Protein AF-A0A3M1LNJ7-F1 (afdb_monomer)

Mean predicted aligned error: 9.29 Å

Nearest PDB structures (foldseek):
  8t4h-assembly1_B  TM=3.897E-01  e=4.757E+00  Homo sapiens

pLDDT: mean 85.55, std 9.02, range [44.03, 96.81]

Radius of gyration: 26.13 Å; Cα contacts (8 Å, |Δi|>4): 217; chains: 1; bounding box: 71×36×64 Å

Foldseek 3Di:
DVVVVVVVVVVVVVLCVPPVVVVVVVLVVVVVVLVVVLVVLVVVLVVLVVVCVVVVPVVVSVVVVVVSVVVNVVSVVVVVVSVVPVVVVNVVSVQVVVCPDPFWPRKDWDFQDADDPVQVQVVLQDPPFDWPDKGWGIWMWTGGHQKTKIKTFIWTWGQDPVVRDIDTPDGGMDMDIDDPDDDDDDDDDDDPVCVVSSVVSVVVCVVVVDDDPPVPD

Structure (mmCIF, N/CA/C/O backbone):
data_AF-A0A3M1LNJ7-F1
#
_entry.id   AF-A0A3M1LNJ7-F1
#
loop_
_atom_site.group_PDB
_atom_site.id
_atom_site.type_symbol
_atom_site.label_atom_id
_atom_site.label_alt_id
_atom_site.label_comp_id
_atom_site.label_asym_id
_atom_site.label_entity_id
_atom_site.label_seq_id
_atom_site.pdbx_PDB_ins_code
_atom_site.Cartn_x
_atom_site.Cartn_y
_atom_site.Cartn_z
_atom_site.occupancy
_atom_site.B_iso_or_equiv
_atom_site.auth_seq_id
_atom_site.auth_comp_id
_atom_site.auth_asym_id
_atom_site.auth_atom_id
_atom_site.pdbx_PDB_model_num
ATOM 1 N N . MET A 1 1 ? -34.531 -1.374 -0.857 1.00 49.22 1 MET A N 1
ATOM 2 C CA . MET A 1 1 ? -33.066 -1.297 -0.642 1.00 49.22 1 MET A CA 1
ATOM 3 C C . MET A 1 1 ? -32.251 -1.875 -1.811 1.00 49.22 1 MET A C 1
ATOM 5 O O . M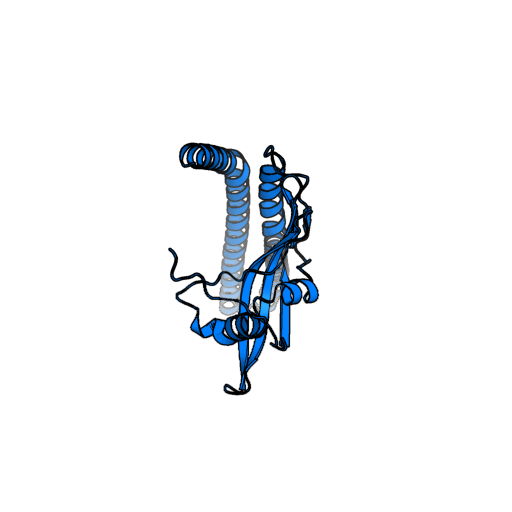ET A 1 1 ? -31.184 -1.346 -2.075 1.00 49.22 1 MET A O 1
ATOM 9 N N . SER A 1 2 ? -32.755 -2.864 -2.570 1.00 55.75 2 SER A N 1
ATOM 10 C CA . SER A 1 2 ? -32.068 -3.460 -3.741 1.00 55.75 2 SER A CA 1
ATOM 11 C C . SER A 1 2 ? -32.037 -2.597 -5.019 1.00 55.75 2 SER A C 1
ATOM 13 O O . SER A 1 2 ? -31.103 -2.699 -5.806 1.00 55.75 2 SER A O 1
ATOM 15 N N . LEU A 1 3 ? -33.024 -1.722 -5.245 1.00 58.03 3 LEU A N 1
ATOM 16 C CA . LEU A 1 3 ? -33.095 -0.911 -6.476 1.00 58.03 3 LEU A CA 1
ATOM 17 C C . LEU A 1 3 ? -32.047 0.216 -6.523 1.00 58.03 3 LEU A C 1
ATOM 19 O O . LEU A 1 3 ? -31.462 0.475 -7.574 1.00 58.03 3 LEU A O 1
ATOM 23 N N . VAL A 1 4 ? -31.759 0.831 -5.372 1.00 61.72 4 VAL A N 1
ATOM 24 C CA . VAL A 1 4 ? -30.747 1.895 -5.238 1.00 61.72 4 VAL A CA 1
ATOM 25 C C . VAL A 1 4 ? -29.333 1.331 -5.411 1.00 61.72 4 VAL A C 1
ATOM 27 O O . VAL A 1 4 ? -28.492 1.964 -6.046 1.00 61.72 4 VAL A O 1
ATOM 30 N N . SER A 1 5 ? -29.063 0.114 -4.916 1.00 62.41 5 SER A N 1
ATOM 31 C CA . SER A 1 5 ? -27.769 -0.546 -5.135 1.00 62.41 5 SER A CA 1
ATOM 32 C C . SER A 1 5 ? -27.547 -0.917 -6.604 1.00 62.41 5 SER A C 1
ATOM 34 O O . SER A 1 5 ? -26.447 -0.727 -7.113 1.00 62.41 5 SER A O 1
ATOM 36 N N . GLU A 1 6 ? -28.583 -1.377 -7.312 1.00 71.44 6 GLU A N 1
ATOM 37 C CA . GLU A 1 6 ? -28.511 -1.699 -8.747 1.00 71.44 6 GLU A CA 1
ATOM 38 C C . GLU A 1 6 ? -28.289 -0.455 -9.624 1.00 71.44 6 GLU A C 1
ATOM 40 O O . GLU A 1 6 ? -27.549 -0.495 -10.608 1.00 71.44 6 GLU A O 1
ATOM 45 N N . GLN A 1 7 ? -28.904 0.682 -9.285 1.00 74.00 7 GLN A N 1
ATOM 46 C CA . GLN A 1 7 ? -28.654 1.952 -9.981 1.00 74.00 7 GLN A CA 1
ATOM 47 C C . GLN A 1 7 ? -27.228 2.463 -9.743 1.00 74.00 7 GLN A C 1
ATOM 49 O O . GLN A 1 7 ? -26.519 2.706 -10.718 1.00 74.00 7 GLN A O 1
ATOM 54 N N . ARG A 1 8 ? -26.752 2.491 -8.491 1.00 67.88 8 ARG A N 1
ATOM 55 C CA . ARG A 1 8 ? -25.368 2.893 -8.182 1.00 67.88 8 ARG A CA 1
ATOM 56 C C . ARG A 1 8 ? -24.325 1.983 -8.825 1.00 67.88 8 ARG A C 1
ATOM 58 O O . ARG A 1 8 ? -23.305 2.463 -9.307 1.00 67.88 8 ARG A O 1
ATOM 65 N N . MET A 1 9 ? -24.571 0.673 -8.879 1.00 72.25 9 MET A N 1
ATOM 66 C CA . MET A 1 9 ? -23.671 -0.251 -9.575 1.00 72.25 9 MET A CA 1
ATOM 67 C C . MET A 1 9 ? -23.626 0.008 -11.083 1.00 72.25 9 MET A C 1
ATOM 69 O O . MET A 1 9 ? -22.573 -0.172 -11.694 1.00 72.25 9 MET A O 1
ATOM 73 N N . ARG A 1 10 ? -24.735 0.438 -11.697 1.00 76.75 10 ARG A N 1
ATOM 74 C CA . ARG A 1 10 ? -24.764 0.837 -13.112 1.00 76.75 10 ARG A CA 1
ATOM 75 C C . ARG A 1 10 ? -24.037 2.158 -13.351 1.00 76.75 10 ARG A C 1
ATOM 77 O O . ARG A 1 10 ? -23.237 2.217 -14.278 1.00 76.75 10 ARG A O 1
ATOM 84 N N . GLU A 1 11 ? -24.237 3.161 -12.501 1.00 71.94 11 GLU A N 1
ATOM 85 C CA . GLU A 1 11 ? -23.504 4.437 -12.553 1.00 71.94 11 GLU A CA 1
ATOM 86 C C . GLU A 1 11 ? -21.996 4.230 -12.384 1.00 71.94 11 GLU A C 1
ATOM 88 O O . GLU A 1 11 ? -21.211 4.708 -13.202 1.00 71.94 11 GLU A O 1
ATOM 93 N N . PHE A 1 12 ? -21.586 3.418 -11.404 1.00 70.81 12 PHE A N 1
ATOM 94 C CA . PHE A 1 12 ? -20.185 3.041 -11.229 1.00 70.81 12 PHE A CA 1
ATOM 95 C C . PHE A 1 12 ? -19.628 2.324 -12.463 1.00 70.81 12 PHE A C 1
ATOM 97 O O . PHE A 1 12 ? -18.528 2.636 -12.904 1.00 70.81 12 PHE A O 1
ATOM 104 N N . ARG A 1 13 ? -20.374 1.383 -13.061 1.00 74.00 13 ARG A N 1
ATOM 105 C CA . ARG A 1 13 ? -19.942 0.692 -14.290 1.00 74.00 13 ARG A CA 1
ATOM 106 C C . ARG A 1 13 ? -19.783 1.655 -15.467 1.00 74.00 13 ARG A C 1
ATOM 108 O O . ARG A 1 13 ? -18.828 1.513 -16.228 1.00 74.00 13 ARG A O 1
ATOM 115 N N . LEU A 1 14 ? -20.693 2.617 -15.621 1.00 75.88 14 LEU A N 1
ATOM 116 C CA . LEU A 1 14 ? -20.616 3.642 -16.664 1.00 75.88 14 LEU A CA 1
ATOM 117 C C . LEU A 1 14 ? -19.384 4.533 -16.467 1.00 75.88 14 LEU A C 1
ATOM 119 O O . LEU A 1 14 ? -18.597 4.690 -17.399 1.00 75.88 14 LEU A O 1
ATOM 123 N N . PHE A 1 15 ? -19.161 5.030 -15.249 1.00 69.44 15 PHE A N 1
ATOM 124 C CA . PHE A 1 15 ? -17.981 5.829 -14.924 1.00 69.44 15 PHE A CA 1
ATOM 125 C C . PHE A 1 15 ? -16.674 5.042 -15.076 1.00 69.44 15 PHE A C 1
ATOM 127 O O . PHE A 1 15 ? -15.710 5.523 -15.673 1.00 69.44 15 PHE A O 1
ATOM 134 N N . PHE A 1 16 ? -16.645 3.798 -14.596 1.00 71.38 16 PHE A N 1
ATOM 135 C CA . PHE A 1 16 ? -15.490 2.919 -14.731 1.00 71.38 16 PHE A CA 1
ATOM 136 C C . PHE A 1 16 ? -15.116 2.732 -16.200 1.00 71.38 16 PHE A C 1
ATOM 138 O O . PHE A 1 16 ? -13.950 2.870 -16.564 1.00 71.38 16 PHE A O 1
ATOM 145 N N . ASN A 1 17 ? -16.102 2.475 -17.059 1.00 75.19 17 ASN A N 1
ATOM 146 C CA . ASN A 1 17 ? -15.871 2.282 -18.485 1.00 75.19 17 ASN A CA 1
ATOM 147 C C . ASN A 1 17 ? -15.457 3.571 -19.204 1.00 75.19 17 ASN A C 1
ATOM 149 O O . ASN A 1 17 ? -14.687 3.500 -20.162 1.00 75.19 17 ASN A O 1
ATOM 153 N N . HIS A 1 18 ? -15.953 4.733 -18.771 1.00 71.56 18 HIS A N 1
ATOM 154 C CA . HIS A 1 18 ? -15.712 5.986 -19.482 1.00 71.56 18 HIS A CA 1
ATOM 155 C C . HIS A 1 18 ? -14.455 6.736 -19.026 1.00 71.56 18 HIS A C 1
ATOM 157 O O . HIS A 1 18 ? -13.781 7.327 -19.864 1.00 71.56 18 HIS A O 1
ATOM 163 N N . THR A 1 19 ? -14.098 6.667 -17.742 1.00 70.06 19 THR A N 1
ATOM 164 C CA . THR A 1 19 ? -13.017 7.481 -17.158 1.00 70.06 19 THR A CA 1
ATOM 165 C C . THR A 1 19 ? -11.822 6.624 -16.745 1.00 70.06 19 THR A C 1
ATOM 167 O O . THR A 1 19 ? -10.689 6.878 -17.152 1.00 70.06 19 THR A O 1
ATOM 170 N N . ILE A 1 20 ? -12.066 5.550 -15.988 1.00 71.88 20 ILE A N 1
ATOM 171 C CA . ILE A 1 20 ? -10.992 4.721 -15.417 1.00 71.88 20 ILE A CA 1
ATOM 172 C C . ILE A 1 20 ? -10.400 3.785 -16.474 1.00 71.88 20 ILE A C 1
ATOM 174 O O . ILE A 1 20 ? -9.182 3.679 -16.612 1.00 71.88 20 ILE A O 1
ATOM 178 N N . HIS A 1 21 ? -11.248 3.112 -17.250 1.00 74.31 21 HIS A N 1
ATOM 179 C CA . HIS A 1 21 ? -10.831 2.151 -18.263 1.00 74.31 21 HIS A CA 1
ATOM 180 C C . HIS A 1 21 ? -9.913 2.752 -19.344 1.00 74.31 21 HIS A C 1
ATOM 182 O O . HIS A 1 21 ? -8.867 2.152 -19.601 1.00 74.31 21 HIS A O 1
ATOM 188 N N . PRO A 1 22 ? -10.193 3.917 -19.967 1.00 78.06 22 PRO A N 1
ATOM 189 C CA . PRO A 1 22 ? -9.266 4.479 -20.948 1.00 78.06 22 PRO A CA 1
ATOM 190 C C . PRO A 1 22 ? -7.924 4.893 -20.336 1.00 78.06 22 PRO A C 1
ATOM 192 O O . PRO A 1 22 ? -6.897 4.693 -20.983 1.00 78.06 22 PRO A O 1
ATOM 195 N N . GLU A 1 23 ? -7.888 5.403 -19.101 1.00 74.00 23 GLU A N 1
ATOM 196 C CA . GLU A 1 23 ? -6.623 5.678 -18.403 1.00 74.00 23 GLU A CA 1
ATOM 197 C C . GLU A 1 23 ? -5.851 4.383 -18.114 1.00 74.00 23 GLU A C 1
ATOM 199 O O . GLU A 1 23 ? -4.658 4.300 -18.413 1.00 74.00 23 GLU A O 1
ATOM 204 N N . LEU A 1 24 ? -6.527 3.323 -17.655 1.00 78.00 24 LEU A N 1
ATOM 205 C CA . LEU A 1 24 ? -5.920 1.999 -17.483 1.00 78.00 24 LEU A CA 1
ATOM 206 C C . LEU A 1 24 ? -5.369 1.442 -18.803 1.00 78.00 24 LEU A C 1
ATOM 208 O O . LEU A 1 24 ? -4.260 0.908 -18.824 1.00 78.00 24 LEU A O 1
ATOM 212 N N . VAL A 1 25 ? -6.093 1.600 -19.916 1.00 81.69 25 VAL A N 1
ATOM 213 C CA . VAL A 1 25 ? -5.647 1.168 -21.250 1.00 81.69 25 VAL A CA 1
ATOM 214 C C . VAL A 1 25 ? -4.439 1.982 -21.716 1.00 81.69 25 VAL A C 1
ATOM 216 O O . VAL A 1 25 ? -3.456 1.394 -22.172 1.00 81.69 25 VAL A O 1
ATOM 219 N N . ARG A 1 26 ? -4.450 3.313 -21.560 1.00 82.00 26 ARG A N 1
ATOM 220 C CA . ARG A 1 26 ? -3.296 4.187 -21.864 1.00 82.00 26 ARG A CA 1
ATOM 221 C C . ARG A 1 26 ? -2.065 3.774 -21.055 1.00 82.00 26 ARG A C 1
ATOM 223 O O . ARG A 1 26 ? -0.953 3.692 -21.585 1.00 82.00 26 ARG A O 1
ATOM 230 N N . MET A 1 27 ? -2.259 3.469 -19.775 1.00 78.44 27 MET A N 1
ATOM 231 C CA . MET A 1 27 ? -1.206 3.004 -18.876 1.00 78.44 27 MET A CA 1
ATOM 232 C C . MET A 1 27 ? -0.693 1.609 -19.250 1.00 78.44 27 MET A C 1
ATOM 234 O O . MET A 1 27 ? 0.521 1.392 -19.252 1.00 78.44 27 MET A O 1
ATOM 238 N N . ASP A 1 28 ? -1.571 0.679 -19.633 1.00 84.00 28 ASP A N 1
ATOM 239 C CA . ASP A 1 28 ? -1.168 -0.654 -20.086 1.00 84.00 28 ASP A CA 1
ATOM 240 C C . ASP A 1 28 ? -0.404 -0.599 -21.416 1.00 84.00 28 ASP A C 1
ATOM 242 O O . ASP A 1 28 ? 0.625 -1.255 -21.573 1.00 84.00 28 ASP A O 1
ATOM 246 N N . GLN A 1 29 ? -0.825 0.249 -22.357 1.00 86.00 29 GLN A N 1
ATOM 247 C CA . GLN A 1 29 ? -0.089 0.485 -23.603 1.00 86.00 29 GLN A CA 1
ATOM 248 C C . GLN A 1 29 ? 1.324 1.015 -23.329 1.00 86.00 29 GLN A C 1
ATOM 250 O O . GLN A 1 29 ? 2.297 0.513 -23.901 1.00 86.00 29 GLN A O 1
ATOM 255 N N . ARG A 1 30 ? 1.465 1.978 -22.407 1.00 82.06 30 ARG A N 1
ATOM 256 C CA . ARG A 1 30 ? 2.775 2.493 -21.982 1.00 82.06 30 ARG A CA 1
ATOM 257 C C . ARG A 1 30 ? 3.631 1.400 -21.341 1.00 82.06 30 ARG A C 1
ATOM 259 O O . ARG A 1 30 ? 4.803 1.271 -21.694 1.00 82.06 30 ARG A O 1
ATOM 266 N N . ARG A 1 31 ? 3.046 0.572 -20.467 1.00 83.81 31 ARG A N 1
ATOM 267 C CA . ARG A 1 31 ? 3.711 -0.590 -19.856 1.00 83.81 31 ARG A CA 1
ATOM 268 C C . ARG A 1 31 ? 4.209 -1.572 -20.916 1.00 83.81 31 ARG A C 1
ATOM 270 O O . ARG A 1 31 ? 5.384 -1.930 -20.908 1.00 83.81 31 ARG A O 1
ATOM 277 N N . ARG A 1 32 ? 3.353 -1.970 -21.862 1.00 84.75 32 ARG A N 1
ATOM 278 C CA . ARG A 1 32 ? 3.711 -2.891 -22.954 1.00 84.75 32 ARG A CA 1
ATOM 279 C C . ARG A 1 32 ? 4.801 -2.319 -23.855 1.00 84.75 32 ARG A C 1
ATOM 281 O O . ARG A 1 32 ? 5.688 -3.064 -24.263 1.00 84.75 32 ARG A O 1
ATOM 288 N N . ARG A 1 33 ? 4.775 -1.013 -24.147 1.00 87.19 33 ARG A N 1
ATOM 289 C CA . ARG A 1 33 ? 5.826 -0.348 -24.933 1.00 87.19 33 ARG A CA 1
ATOM 290 C C . ARG A 1 33 ? 7.174 -0.386 -24.212 1.00 87.19 33 ARG A C 1
ATOM 292 O O . ARG A 1 33 ? 8.163 -0.745 -24.840 1.00 87.19 33 ARG A O 1
ATOM 299 N N . LEU A 1 34 ? 7.210 -0.079 -22.913 1.00 84.88 34 LEU A N 1
ATOM 300 C CA . LEU A 1 34 ? 8.433 -0.167 -22.105 1.00 84.88 34 LEU A CA 1
ATOM 301 C C . LEU A 1 34 ? 8.969 -1.602 -22.044 1.00 84.88 34 LEU A C 1
ATOM 303 O O . LEU A 1 34 ? 10.153 -1.813 -22.281 1.00 84.88 34 LEU A O 1
ATOM 307 N N . LEU A 1 35 ? 8.101 -2.592 -21.807 1.00 85.31 35 LEU A N 1
ATOM 308 C CA . LEU A 1 35 ? 8.496 -4.005 -21.792 1.00 85.31 35 LEU A CA 1
ATOM 309 C C . LEU A 1 35 ? 9.029 -4.469 -23.150 1.00 85.31 35 LEU A C 1
ATOM 311 O O . LEU A 1 35 ? 10.038 -5.164 -23.198 1.00 85.31 35 LEU A O 1
ATOM 315 N N . ARG A 1 36 ? 8.403 -4.046 -24.255 1.00 90.12 36 ARG A N 1
ATOM 316 C CA . ARG A 1 36 ? 8.882 -4.357 -25.607 1.00 90.12 36 ARG A CA 1
ATOM 317 C C . ARG A 1 36 ? 10.247 -3.729 -25.879 1.00 90.12 36 ARG A C 1
ATOM 319 O O . ARG A 1 36 ? 11.107 -4.404 -26.424 1.00 90.12 36 ARG A O 1
ATOM 326 N N . LEU A 1 37 ? 10.456 -2.471 -25.486 1.00 89.00 37 LEU A N 1
ATOM 327 C CA . LEU A 1 37 ? 11.749 -1.796 -25.642 1.00 89.00 37 LEU A CA 1
ATOM 328 C C . LEU A 1 37 ? 12.848 -2.479 -24.823 1.00 89.00 37 LEU A C 1
ATOM 330 O O . LEU A 1 37 ? 13.931 -2.687 -25.353 1.00 89.00 37 LEU A O 1
ATOM 334 N N . ILE A 1 38 ? 12.555 -2.873 -23.578 1.00 87.19 38 ILE A N 1
ATOM 335 C CA . ILE A 1 38 ? 13.480 -3.635 -22.723 1.00 87.19 38 ILE A CA 1
ATOM 336 C C . ILE A 1 38 ? 13.787 -5.006 -23.334 1.00 87.19 38 ILE A C 1
ATOM 338 O O . ILE A 1 38 ? 14.933 -5.436 -23.333 1.00 87.19 38 ILE A O 1
ATOM 342 N N . PHE A 1 39 ? 12.780 -5.697 -23.870 1.00 90.94 39 PHE A N 1
ATOM 343 C CA . PHE A 1 39 ? 12.977 -6.997 -24.507 1.00 90.94 39 PHE A CA 1
ATOM 344 C C . PHE A 1 39 ? 13.857 -6.885 -25.757 1.00 90.94 39 PHE A C 1
ATOM 346 O O . PHE A 1 39 ? 14.831 -7.619 -25.888 1.00 90.94 39 PHE A O 1
ATOM 353 N N . VAL A 1 40 ? 13.564 -5.930 -26.647 1.00 92.50 40 VAL A N 1
ATOM 354 C CA . VAL A 1 40 ? 14.358 -5.696 -27.863 1.00 92.50 40 VAL A CA 1
ATOM 355 C C . VAL A 1 40 ? 15.792 -5.295 -27.516 1.00 92.50 40 VAL A C 1
ATOM 357 O O . VAL A 1 40 ? 16.727 -5.825 -28.111 1.00 92.50 40 VAL A O 1
ATOM 360 N N . SER A 1 41 ? 15.991 -4.408 -26.536 1.00 89.25 41 SER A N 1
ATOM 361 C CA . SER A 1 41 ? 17.338 -4.006 -26.117 1.00 89.25 41 SER A CA 1
ATOM 362 C C . SER A 1 41 ? 18.107 -5.141 -25.440 1.00 89.25 41 SER A C 1
ATOM 364 O O . SER A 1 41 ? 19.303 -5.275 -25.682 1.00 89.25 41 SER A O 1
ATOM 366 N N . ALA A 1 42 ? 17.442 -6.002 -24.665 1.00 89.69 42 ALA A N 1
ATOM 367 C CA . ALA A 1 42 ? 18.056 -7.188 -24.071 1.00 89.69 42 ALA A CA 1
ATOM 368 C C . ALA A 1 42 ? 18.475 -8.221 -25.129 1.00 89.69 42 ALA A C 1
ATOM 370 O O . ALA A 1 42 ? 19.582 -8.748 -25.057 1.00 89.69 42 ALA A O 1
ATOM 371 N N . VAL A 1 43 ? 17.628 -8.472 -26.135 1.00 93.62 43 VAL A N 1
ATOM 372 C CA . VAL A 1 43 ? 17.960 -9.357 -27.266 1.00 93.62 43 VAL A CA 1
ATOM 373 C C . VAL A 1 43 ? 19.145 -8.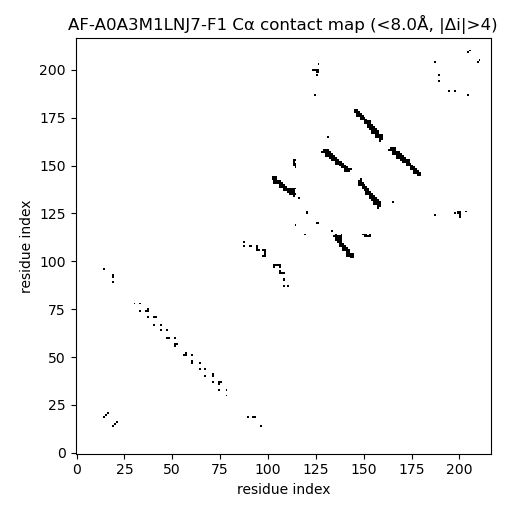801 -28.054 1.00 93.62 43 VAL A C 1
ATOM 375 O O . VAL A 1 43 ? 20.075 -9.541 -28.362 1.00 93.62 43 VAL A O 1
ATOM 378 N N . LEU A 1 44 ? 19.155 -7.494 -28.331 1.00 91.50 44 LEU A N 1
ATOM 379 C CA . LEU A 1 44 ? 20.262 -6.841 -29.030 1.00 91.50 44 LEU A CA 1
ATOM 380 C C . LEU A 1 44 ? 21.563 -6.896 -28.213 1.00 91.50 44 LEU A C 1
ATOM 382 O O . LEU A 1 44 ? 22.622 -7.173 -28.768 1.00 91.50 44 LEU A O 1
ATOM 386 N N . MET A 1 45 ? 21.484 -6.713 -26.893 1.00 88.88 45 MET A N 1
ATOM 387 C CA . MET A 1 45 ? 22.629 -6.858 -25.992 1.00 88.88 45 MET A CA 1
ATOM 388 C C . MET A 1 45 ? 23.183 -8.287 -26.002 1.00 88.88 45 MET A C 1
ATOM 390 O O . MET A 1 45 ? 24.393 -8.471 -26.100 1.00 88.88 45 MET A O 1
ATOM 394 N N . ALA A 1 46 ? 22.310 -9.297 -25.955 1.00 90.94 46 ALA A N 1
ATOM 395 C CA . ALA A 1 46 ? 22.706 -10.701 -26.030 1.00 90.94 46 ALA A CA 1
ATOM 396 C C . ALA A 1 46 ? 23.339 -11.053 -27.388 1.00 90.94 46 ALA A C 1
ATOM 398 O O . ALA A 1 46 ? 24.345 -11.757 -27.425 1.00 90.94 46 ALA A O 1
ATOM 399 N N . ALA A 1 47 ? 22.801 -10.523 -28.491 1.00 91.00 47 ALA A N 1
ATOM 400 C CA . ALA A 1 47 ? 23.361 -10.715 -29.827 1.00 91.00 47 ALA A CA 1
ATOM 401 C C . ALA A 1 47 ? 24.763 -10.095 -29.959 1.00 91.00 47 ALA A C 1
ATOM 403 O O . ALA A 1 47 ? 25.672 -10.744 -30.471 1.00 91.00 47 ALA A O 1
ATOM 404 N N . LEU A 1 48 ? 24.960 -8.873 -29.445 1.00 88.62 48 LEU A N 1
ATOM 405 C CA . LEU A 1 48 ? 26.274 -8.220 -29.426 1.00 88.62 48 LEU A CA 1
ATOM 406 C C . LEU A 1 48 ? 27.285 -8.984 -28.566 1.00 88.62 48 LEU A C 1
ATOM 408 O O . LEU A 1 48 ? 28.430 -9.139 -28.980 1.00 88.62 48 LEU A O 1
ATOM 412 N N . LEU A 1 49 ? 26.868 -9.495 -27.404 1.00 88.19 49 LEU A N 1
ATOM 413 C CA . LEU A 1 49 ? 27.714 -10.340 -26.558 1.00 88.19 49 LEU A CA 1
ATOM 414 C C . LEU A 1 49 ? 28.089 -11.655 -27.255 1.00 88.19 49 LEU A C 1
ATOM 416 O O . LEU A 1 49 ? 29.248 -12.054 -27.215 1.00 88.19 49 LEU A O 1
ATOM 420 N N . GLY A 1 50 ? 27.141 -12.307 -27.932 1.00 88.56 50 GLY A N 1
ATOM 421 C CA . GLY A 1 50 ? 27.415 -13.517 -28.712 1.00 88.56 50 GLY A CA 1
ATOM 422 C C . GLY A 1 50 ? 28.411 -13.270 -29.848 1.00 88.56 50 GLY A C 1
ATOM 423 O O . GLY A 1 50 ? 29.354 -14.038 -30.019 1.00 88.56 50 GLY A O 1
ATOM 424 N N . ALA A 1 51 ? 28.254 -12.162 -30.579 1.00 86.81 51 ALA A N 1
ATOM 425 C CA . ALA A 1 51 ? 29.189 -11.762 -31.629 1.00 86.81 51 ALA A CA 1
ATOM 426 C C . ALA A 1 51 ? 30.583 -11.413 -31.076 1.00 86.81 51 ALA A C 1
ATOM 428 O O . ALA A 1 51 ? 31.585 -11.767 -31.693 1.00 86.81 51 ALA A O 1
ATOM 429 N N . ALA A 1 52 ? 30.653 -10.773 -29.902 1.00 86.88 52 ALA A N 1
ATOM 430 C CA . ALA A 1 52 ? 31.908 -10.473 -29.209 1.00 86.88 52 ALA A CA 1
ATOM 431 C C . ALA A 1 52 ? 32.727 -11.733 -28.931 1.00 86.88 52 ALA A C 1
ATOM 433 O O . ALA A 1 52 ? 33.913 -11.781 -29.244 1.00 86.88 52 ALA A O 1
ATOM 434 N N . LEU A 1 53 ? 32.070 -12.754 -28.372 1.00 86.50 53 LEU A N 1
ATOM 435 C CA . LEU A 1 53 ? 32.694 -14.033 -28.036 1.00 86.50 53 LEU A CA 1
ATOM 436 C C . LEU A 1 53 ? 33.114 -14.820 -29.283 1.00 86.50 53 LEU A C 1
ATOM 438 O O . LEU A 1 53 ? 34.082 -15.567 -29.226 1.00 86.50 53 LEU A O 1
ATOM 442 N N . TYR A 1 54 ? 32.399 -14.658 -30.401 1.00 89.62 54 TYR A N 1
ATOM 443 C CA . TYR A 1 54 ? 32.712 -15.338 -31.659 1.00 89.62 54 TYR A CA 1
ATOM 444 C C . TYR A 1 54 ? 33.888 -14.702 -32.418 1.00 89.62 54 TYR A C 1
ATOM 446 O O . TYR A 1 54 ? 34.684 -15.416 -33.019 1.00 89.62 54 TYR A O 1
ATOM 454 N N . LEU A 1 55 ? 33.986 -13.368 -32.417 1.00 86.38 55 LEU A N 1
ATOM 455 C CA . LEU A 1 55 ? 34.993 -12.624 -33.189 1.00 86.38 55 LEU A CA 1
ATOM 456 C C . LEU A 1 55 ? 36.273 -12.306 -32.397 1.00 86.38 55 LEU A C 1
ATOM 458 O O . LEU A 1 55 ? 37.241 -11.846 -32.993 1.00 86.38 55 LEU A O 1
ATOM 462 N N . ASP A 1 56 ? 36.269 -12.508 -31.076 1.00 82.69 56 ASP A N 1
ATOM 463 C CA . ASP A 1 56 ? 37.376 -12.210 -30.148 1.00 82.69 56 ASP A CA 1
ATOM 464 C C . ASP A 1 56 ? 37.820 -10.723 -30.132 1.00 82.69 56 ASP A C 1
ATOM 466 O O . ASP A 1 56 ? 38.925 -10.362 -29.730 1.00 82.69 56 ASP A O 1
ATOM 470 N N . ILE A 1 57 ? 36.934 -9.804 -30.547 1.00 84.75 57 ILE A N 1
ATOM 471 C CA . ILE A 1 57 ? 37.198 -8.351 -30.611 1.00 84.75 57 ILE A CA 1
ATOM 472 C C . ILE A 1 57 ? 36.668 -7.650 -29.354 1.00 84.75 57 ILE A C 1
ATOM 474 O O . ILE A 1 57 ? 35.793 -6.783 -29.418 1.00 84.75 57 ILE A O 1
ATOM 478 N N . PHE A 1 58 ? 37.211 -8.009 -28.190 1.00 80.94 58 PHE A N 1
ATOM 479 C CA . PHE A 1 58 ? 36.683 -7.585 -26.887 1.00 80.94 58 PHE A CA 1
ATOM 480 C C . PHE A 1 58 ? 36.506 -6.059 -26.745 1.00 80.94 58 PHE A C 1
ATOM 482 O O . PHE A 1 58 ? 35.441 -5.589 -26.331 1.00 80.94 58 PHE A O 1
ATOM 489 N N . ALA A 1 59 ? 37.516 -5.272 -27.138 1.00 83.44 59 ALA A N 1
ATOM 490 C CA . ALA A 1 59 ? 37.537 -3.820 -26.935 1.00 83.44 59 ALA A CA 1
ATOM 491 C C . ALA A 1 59 ? 36.440 -3.076 -27.721 1.00 83.44 59 ALA A C 1
ATOM 493 O O . ALA A 1 59 ? 35.787 -2.180 -27.181 1.00 83.44 59 ALA A O 1
ATOM 494 N N . PHE A 1 60 ? 36.193 -3.471 -28.974 1.00 84.06 60 PHE A N 1
ATOM 495 C CA . PHE A 1 60 ? 35.168 -2.850 -29.819 1.00 84.06 60 PHE A CA 1
ATOM 496 C C . PHE A 1 60 ? 33.755 -3.161 -29.311 1.00 84.06 60 PHE A C 1
ATOM 498 O O . PHE A 1 60 ? 32.894 -2.283 -29.242 1.00 84.06 60 PHE A O 1
ATOM 505 N N . THR A 1 61 ? 33.519 -4.398 -28.873 1.00 83.81 61 THR A N 1
ATOM 506 C CA . THR A 1 61 ? 32.231 -4.784 -28.285 1.00 83.81 61 THR A CA 1
ATOM 507 C C . THR A 1 61 ? 31.965 -4.137 -26.937 1.00 83.81 61 THR A C 1
ATOM 509 O O . THR A 1 61 ? 30.828 -3.745 -26.683 1.00 83.81 61 THR A O 1
ATOM 512 N N . LEU A 1 62 ? 32.986 -3.936 -26.099 1.00 84.19 62 LEU A N 1
ATOM 513 C CA . LEU A 1 62 ? 32.825 -3.207 -24.841 1.00 84.19 62 LEU A CA 1
ATOM 514 C C . LEU A 1 62 ? 32.410 -1.747 -25.088 1.00 84.19 62 LEU A C 1
ATOM 516 O O . LEU A 1 62 ? 31.512 -1.237 -24.415 1.00 84.19 62 LEU A O 1
ATOM 520 N N . PHE A 1 63 ? 33.004 -1.105 -26.100 1.00 88.94 63 PHE A N 1
ATOM 521 C CA . PHE A 1 63 ? 32.638 0.249 -26.519 1.00 88.94 63 PHE A CA 1
ATOM 522 C C . PHE A 1 63 ? 31.176 0.344 -26.994 1.00 88.94 63 PHE A C 1
ATOM 524 O O . PHE A 1 63 ? 30.478 1.287 -26.629 1.00 88.94 63 PHE A O 1
ATOM 531 N N . LEU A 1 64 ? 30.677 -0.654 -27.736 1.00 85.50 64 LEU A N 1
ATOM 532 C CA . LEU A 1 64 ? 29.274 -0.724 -28.178 1.00 85.50 64 LEU A CA 1
ATOM 533 C C . LEU A 1 64 ? 28.287 -1.073 -27.051 1.00 85.50 64 LEU A C 1
ATOM 535 O O . LEU A 1 64 ? 27.140 -0.620 -27.066 1.00 85.50 64 LEU A O 1
ATOM 539 N N . LEU A 1 65 ? 28.712 -1.861 -26.061 1.00 86.69 65 LEU A N 1
ATOM 540 C CA . LEU A 1 65 ? 27.871 -2.269 -24.933 1.00 86.69 65 LEU A CA 1
ATOM 541 C C . LEU A 1 65 ? 27.630 -1.138 -23.932 1.00 86.69 65 LEU A C 1
ATOM 543 O O . LEU A 1 65 ? 26.547 -1.073 -23.350 1.00 86.69 65 LEU A O 1
ATOM 547 N N . ALA A 1 66 ? 28.593 -0.234 -23.740 1.00 89.94 66 ALA A N 1
ATOM 548 C CA . ALA A 1 66 ? 28.474 0.878 -22.797 1.00 89.94 66 ALA A CA 1
ATOM 549 C C . ALA A 1 66 ? 27.222 1.767 -23.019 1.00 89.94 66 ALA A C 1
ATOM 551 O O . ALA A 1 66 ? 26.430 1.913 -22.079 1.00 89.94 66 ALA A O 1
ATOM 552 N N . PRO A 1 67 ? 26.956 2.322 -24.223 1.00 91.31 67 PRO A N 1
ATOM 553 C CA . PRO A 1 67 ? 25.754 3.126 -24.459 1.00 91.31 67 PRO A CA 1
ATOM 554 C C . PRO A 1 67 ? 24.464 2.299 -24.363 1.00 91.31 67 PRO A C 1
ATOM 556 O O . PRO A 1 67 ? 23.441 2.800 -23.891 1.00 91.31 67 PRO A O 1
ATOM 559 N N . LEU A 1 68 ? 24.505 1.020 -24.751 1.00 89.00 68 LEU A N 1
ATOM 560 C CA . LEU A 1 68 ? 23.349 0.128 -24.672 1.00 89.00 68 LEU A CA 1
ATOM 561 C C . LEU A 1 68 ? 22.976 -0.199 -23.220 1.00 89.00 68 LEU A C 1
ATOM 563 O O . LEU A 1 68 ? 21.801 -0.149 -22.853 1.00 89.00 68 LEU A O 1
ATOM 567 N N . GLY A 1 69 ? 23.971 -0.471 -22.377 1.00 89.56 69 GLY A N 1
ATOM 568 C CA . GLY A 1 69 ? 23.786 -0.684 -20.944 1.00 89.56 69 GLY A CA 1
ATOM 569 C C . GLY A 1 69 ? 23.214 0.556 -20.256 1.00 89.56 69 GLY A C 1
ATOM 570 O O . GLY A 1 69 ? 22.269 0.446 -19.471 1.00 89.56 69 GLY A O 1
ATOM 571 N N . PHE A 1 70 ? 23.710 1.748 -20.609 1.00 92.88 70 PHE A N 1
ATOM 572 C CA . PHE A 1 70 ? 23.155 3.009 -20.113 1.00 92.88 70 PHE A CA 1
ATOM 573 C C . PHE A 1 70 ? 21.685 3.188 -20.522 1.00 92.88 70 PHE A C 1
ATOM 575 O O . PHE A 1 70 ? 20.841 3.521 -19.686 1.00 92.88 70 PHE A O 1
ATOM 582 N N . TYR A 1 71 ? 21.347 2.887 -21.779 1.00 90.31 71 TYR A N 1
ATOM 583 C CA . TYR A 1 71 ? 19.972 2.941 -22.274 1.00 90.31 71 TYR A CA 1
ATOM 584 C C . TYR A 1 71 ? 19.038 1.963 -21.541 1.00 90.31 71 TYR A C 1
ATOM 586 O O . TYR A 1 71 ? 17.940 2.343 -21.132 1.00 90.31 71 TYR A O 1
ATOM 594 N N . ILE A 1 72 ? 19.475 0.721 -21.303 1.00 87.81 72 ILE A N 1
ATOM 595 C CA . ILE A 1 72 ? 18.704 -0.267 -20.530 1.00 87.81 72 ILE A CA 1
ATOM 596 C C . ILE A 1 72 ? 18.489 0.217 -19.091 1.00 87.81 72 ILE A C 1
ATOM 598 O O . ILE A 1 72 ? 17.368 0.151 -18.584 1.00 87.81 72 ILE A O 1
ATOM 602 N N . SER A 1 73 ? 19.528 0.754 -18.445 1.00 89.62 73 SER A N 1
ATOM 603 C CA . SER A 1 73 ? 19.428 1.330 -17.098 1.00 89.62 73 SER A CA 1
ATOM 604 C C . SER A 1 73 ? 18.401 2.470 -17.040 1.00 89.62 73 SER A C 1
ATOM 606 O O . SER A 1 73 ? 17.531 2.490 -16.163 1.00 89.62 73 SER A O 1
ATOM 608 N N . TYR A 1 74 ? 18.416 3.364 -18.034 1.00 91.88 74 TYR A N 1
ATOM 609 C CA . TYR A 1 74 ? 17.422 4.427 -18.182 1.00 91.88 74 TYR A CA 1
ATOM 610 C C . TYR A 1 74 ? 15.990 3.878 -18.322 1.00 91.88 74 TYR A C 1
ATOM 612 O O . TYR A 1 74 ? 15.073 4.358 -17.647 1.00 91.88 74 TYR A O 1
ATOM 620 N N . LEU A 1 75 ? 15.779 2.835 -19.135 1.00 86.06 75 LEU A N 1
ATOM 621 C CA . LEU A 1 75 ? 14.467 2.189 -19.274 1.00 86.06 75 LEU A CA 1
ATOM 622 C C . LEU A 1 75 ? 13.985 1.560 -17.958 1.00 86.06 75 LEU A C 1
ATOM 624 O O . LEU A 1 75 ? 12.816 1.709 -17.595 1.00 86.06 75 LEU A O 1
ATOM 628 N N . LEU A 1 76 ? 14.871 0.898 -17.209 1.00 86.50 76 LEU A N 1
ATOM 629 C CA . LEU A 1 76 ? 14.536 0.326 -15.900 1.00 86.50 76 LEU A CA 1
ATOM 630 C C . LEU A 1 76 ? 14.154 1.410 -14.885 1.00 86.50 76 LEU A C 1
ATOM 632 O O . LEU A 1 76 ? 13.214 1.230 -14.104 1.00 86.50 76 LEU A O 1
ATOM 636 N N . TRP A 1 77 ? 14.838 2.554 -14.911 1.00 88.31 77 TRP A N 1
ATOM 637 C CA . TRP A 1 77 ? 14.489 3.699 -14.076 1.00 88.31 77 TRP A CA 1
ATOM 638 C C . TRP A 1 77 ? 13.107 4.269 -14.426 1.00 88.31 77 TRP A C 1
ATOM 640 O O . TRP A 1 77 ? 12.287 4.485 -13.529 1.00 88.31 77 TRP A O 1
ATOM 650 N N . GLN A 1 78 ? 12.786 4.396 -15.716 1.00 85.44 78 GLN A N 1
ATOM 651 C CA . GLN A 1 78 ? 11.455 4.802 -16.185 1.00 85.44 78 GLN A CA 1
ATOM 652 C C . GLN A 1 78 ? 10.347 3.847 -15.716 1.00 85.44 78 GLN A C 1
ATOM 654 O O . GLN A 1 78 ? 9.281 4.296 -15.292 1.00 85.44 78 GLN A O 1
ATOM 659 N N . VAL A 1 79 ? 10.595 2.532 -15.720 1.00 83.44 79 VAL A N 1
ATOM 660 C CA . VAL A 1 79 ? 9.642 1.539 -15.190 1.00 83.44 79 VAL A CA 1
ATOM 661 C C . VAL A 1 79 ? 9.396 1.743 -13.693 1.00 83.44 79 VAL A C 1
ATOM 663 O O . VAL A 1 79 ? 8.252 1.658 -13.241 1.00 83.44 79 VAL A O 1
ATOM 666 N N . ARG A 1 80 ? 10.440 2.054 -12.912 1.00 84.38 80 ARG A N 1
ATOM 667 C CA . ARG A 1 80 ? 10.291 2.345 -11.476 1.00 84.38 80 ARG A CA 1
ATOM 668 C C . ARG A 1 80 ? 9.429 3.584 -11.242 1.00 84.38 80 ARG A C 1
ATOM 670 O O . ARG A 1 80 ? 8.504 3.521 -10.435 1.00 84.38 80 ARG A O 1
ATOM 677 N N . ILE A 1 81 ? 9.684 4.672 -11.971 1.00 83.44 81 ILE A N 1
ATOM 678 C CA . ILE A 1 81 ? 8.895 5.913 -11.881 1.00 83.44 81 ILE A CA 1
ATOM 679 C C . ILE A 1 81 ? 7.430 5.657 -12.259 1.00 83.44 81 ILE A C 1
ATOM 681 O O . ILE A 1 81 ? 6.518 6.0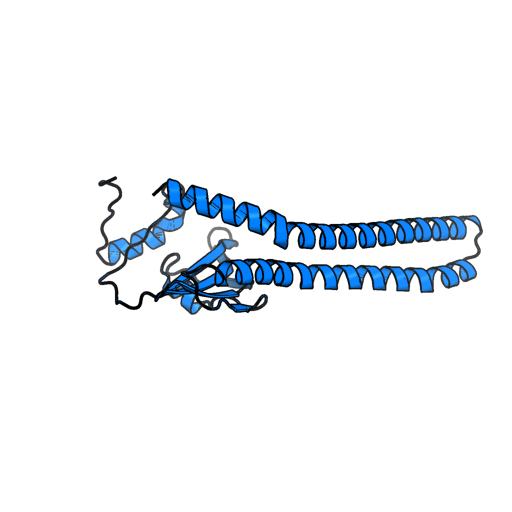92 -11.553 1.00 83.44 81 ILE A O 1
ATOM 685 N N . PHE A 1 82 ? 7.190 4.913 -13.341 1.00 79.00 82 PHE A N 1
ATOM 686 C CA . PHE A 1 82 ? 5.841 4.527 -13.759 1.00 79.00 82 PHE A CA 1
ATOM 687 C C . PHE A 1 82 ? 5.103 3.753 -12.659 1.00 79.00 82 PHE A C 1
ATOM 689 O O . PHE A 1 82 ? 3.959 4.065 -12.344 1.00 79.00 82 PHE A O 1
ATOM 696 N N . ARG A 1 83 ? 5.765 2.785 -12.016 1.00 77.81 83 ARG A N 1
ATOM 697 C CA . ARG A 1 83 ? 5.158 2.002 -10.931 1.00 77.81 83 ARG A CA 1
ATOM 698 C C . ARG A 1 83 ? 4.784 2.865 -9.723 1.00 77.81 83 ARG A C 1
ATOM 700 O O . ARG A 1 83 ? 3.716 2.668 -9.155 1.00 77.81 83 ARG A O 1
ATOM 707 N N . LEU A 1 84 ? 5.639 3.819 -9.350 1.00 78.56 84 LEU A N 1
ATOM 708 C CA . LEU A 1 84 ? 5.400 4.720 -8.215 1.00 78.56 84 LEU A CA 1
ATOM 709 C C . LEU A 1 84 ? 4.259 5.714 -8.476 1.00 78.56 84 LEU A C 1
ATOM 711 O O . LEU A 1 84 ? 3.547 6.087 -7.551 1.00 78.56 84 LEU A O 1
ATOM 715 N N . SER A 1 85 ? 4.079 6.129 -9.729 1.00 80.50 85 SER A N 1
ATOM 716 C CA . SER A 1 85 ? 3.048 7.094 -10.136 1.00 80.50 85 SER A CA 1
ATOM 717 C C . SER A 1 85 ? 1.709 6.452 -10.502 1.00 80.50 85 SER A C 1
ATOM 719 O O . SER A 1 85 ? 0.694 7.147 -10.537 1.00 80.50 85 SER A O 1
ATOM 721 N N . PHE A 1 86 ? 1.681 5.139 -10.748 1.00 79.12 86 PHE A N 1
ATOM 722 C CA . PHE A 1 86 ? 0.472 4.429 -11.155 1.00 79.12 86 PHE A CA 1
ATOM 723 C C . PHE A 1 86 ? -0.609 4.456 -10.071 1.00 79.12 86 PHE A C 1
ATOM 725 O O . PHE A 1 86 ? -1.722 4.915 -10.319 1.00 79.12 86 PHE A O 1
ATOM 732 N N . LYS A 1 87 ? -0.263 3.991 -8.863 1.00 81.44 87 LYS A N 1
ATOM 733 C CA . LYS A 1 87 ? -1.215 3.830 -7.756 1.00 81.44 87 LYS A CA 1
ATOM 734 C C . LYS A 1 87 ? -1.864 5.170 -7.372 1.00 81.44 87 LYS A C 1
ATOM 736 O O . LYS A 1 87 ? -3.090 5.225 -7.384 1.00 81.44 87 LYS A O 1
ATOM 741 N N . PRO A 1 88 ? -1.110 6.273 -7.170 1.00 84.50 88 PRO A N 1
ATOM 742 C CA . PRO A 1 88 ? -1.722 7.556 -6.838 1.00 84.50 88 PRO A CA 1
ATOM 743 C C . PRO A 1 88 ? -2.645 8.113 -7.913 1.00 84.50 88 PRO A C 1
ATOM 745 O O . PRO A 1 88 ? -3.682 8.673 -7.587 1.00 84.50 88 PRO A O 1
ATOM 748 N N . ARG A 1 89 ? -2.306 7.931 -9.195 1.00 83.75 89 ARG A N 1
ATOM 749 C CA . ARG A 1 89 ? -3.152 8.423 -10.285 1.00 83.75 89 ARG A CA 1
ATOM 750 C C . ARG A 1 89 ? -4.507 7.719 -10.309 1.00 83.75 89 ARG A C 1
ATOM 752 O O . ARG A 1 89 ? -5.522 8.382 -10.453 1.00 83.75 89 ARG A O 1
ATOM 759 N N . ILE A 1 90 ? -4.518 6.394 -10.172 1.00 82.56 90 ILE A N 1
ATOM 760 C CA . ILE A 1 90 ? -5.766 5.622 -10.194 1.00 82.56 90 ILE A CA 1
ATOM 761 C C . ILE A 1 90 ? -6.606 5.892 -8.947 1.00 82.56 90 ILE A C 1
ATOM 763 O O . ILE A 1 90 ? -7.818 6.033 -9.064 1.00 82.56 90 ILE A O 1
ATOM 767 N N . VAL A 1 91 ? -5.978 5.984 -7.771 1.00 83.19 91 VAL A N 1
ATOM 768 C CA . VAL A 1 91 ? -6.710 6.270 -6.532 1.00 83.19 91 VAL A CA 1
ATOM 769 C C . VAL A 1 91 ? -7.308 7.674 -6.561 1.00 83.19 91 VAL A C 1
ATOM 771 O O . VAL A 1 91 ? -8.481 7.806 -6.249 1.00 83.19 91 VAL A O 1
ATOM 774 N N . ASN A 1 92 ? -6.578 8.690 -7.026 1.00 84.31 92 ASN A N 1
ATOM 775 C CA . ASN A 1 92 ? -7.146 10.033 -7.172 1.00 84.31 92 ASN A CA 1
ATOM 776 C C . ASN A 1 92 ? -8.338 10.049 -8.139 1.00 84.31 92 ASN A C 1
ATOM 778 O O . ASN A 1 92 ? -9.383 10.555 -7.772 1.00 84.31 92 ASN A O 1
ATOM 782 N N . LEU A 1 93 ? -8.247 9.394 -9.305 1.00 82.06 93 LEU A N 1
ATOM 783 C CA . LEU A 1 93 ? -9.387 9.287 -10.233 1.00 82.06 93 LEU A CA 1
ATOM 784 C C . LEU A 1 93 ? -10.604 8.573 -9.619 1.00 82.06 93 LEU A C 1
ATOM 786 O O . LEU A 1 93 ? -11.743 8.864 -9.977 1.00 82.06 93 LEU A O 1
ATOM 790 N N . LEU A 1 94 ? -10.369 7.600 -8.733 1.00 82.00 94 LEU A N 1
ATOM 791 C CA . LEU A 1 94 ? -11.432 6.933 -7.980 1.00 82.00 94 LEU A CA 1
ATOM 792 C C . LEU A 1 94 ? -12.034 7.849 -6.916 1.00 82.00 94 LEU A C 1
ATOM 794 O O . LEU A 1 94 ? -13.230 7.760 -6.677 1.00 82.00 94 LEU A O 1
ATOM 798 N N . LEU A 1 95 ? -11.226 8.683 -6.267 1.00 82.56 95 LEU A N 1
ATOM 799 C CA . LEU A 1 95 ? -11.701 9.610 -5.245 1.00 82.56 95 LEU A CA 1
ATOM 800 C C . LEU A 1 95 ? -12.450 10.780 -5.864 1.00 82.56 95 LEU A C 1
ATOM 802 O O . LEU A 1 95 ? -13.548 11.039 -5.409 1.00 82.56 95 LEU A O 1
ATOM 806 N N . ASP A 1 96 ? -11.960 11.355 -6.964 1.00 81.06 96 ASP A N 1
ATOM 807 C CA . ASP A 1 96 ? -12.668 12.389 -7.730 1.00 81.06 96 ASP A CA 1
ATOM 808 C C . ASP A 1 96 ? -14.091 11.922 -8.099 1.00 81.06 96 ASP A C 1
ATOM 810 O O . ASP A 1 96 ? -15.063 12.657 -7.968 1.00 81.06 96 ASP A O 1
ATOM 814 N N . PHE A 1 97 ? -14.244 10.647 -8.477 1.00 76.44 97 PHE A N 1
ATOM 815 C CA . PHE A 1 97 ? -15.563 10.056 -8.721 1.00 76.44 97 PHE A CA 1
ATOM 816 C C . PHE A 1 97 ? -16.452 9.970 -7.483 1.00 76.44 97 PHE A C 1
ATOM 818 O O . PHE A 1 97 ? -17.673 10.088 -7.574 1.00 76.44 97 PHE A O 1
ATOM 825 N N . ILE A 1 98 ? -15.852 9.633 -6.343 1.00 76.00 98 ILE A N 1
ATOM 826 C CA . ILE A 1 98 ? -16.588 9.476 -5.096 1.00 76.00 98 ILE A CA 1
ATOM 827 C C . ILE A 1 98 ? -16.979 10.858 -4.561 1.00 76.00 98 ILE A C 1
ATOM 829 O O . ILE A 1 98 ? -18.105 10.988 -4.092 1.00 76.00 98 ILE A O 1
ATOM 833 N N . ASP A 1 99 ? -16.117 11.869 -4.687 1.00 74.50 99 ASP A N 1
ATOM 834 C CA . ASP A 1 99 ? -16.376 13.273 -4.332 1.00 74.50 99 ASP A CA 1
ATOM 835 C C . ASP A 1 99 ? -17.580 13.838 -5.092 1.00 74.50 99 ASP A C 1
ATOM 837 O O . ASP A 1 99 ? -18.403 14.542 -4.511 1.00 74.50 99 ASP A O 1
ATOM 841 N N . ASP A 1 100 ? -17.738 13.475 -6.368 1.00 74.25 100 ASP A N 1
ATOM 842 C CA . ASP A 1 100 ? -18.881 13.887 -7.191 1.00 74.25 100 ASP A CA 1
ATOM 843 C C . ASP A 1 100 ? -20.220 13.263 -6.735 1.00 74.25 100 ASP A C 1
ATOM 845 O O . ASP A 1 100 ? -21.300 13.659 -7.192 1.00 74.25 100 ASP A O 1
ATOM 849 N N . ALA A 1 101 ? -20.202 12.273 -5.836 1.00 72.38 101 ALA A N 1
ATOM 850 C CA . ALA A 1 101 ? -21.424 11.682 -5.310 1.00 72.38 101 ALA A CA 1
ATOM 851 C C . ALA A 1 101 ? -22.034 12.558 -4.202 1.00 72.38 101 ALA A C 1
ATOM 853 O O . ALA A 1 101 ? -21.386 12.889 -3.218 1.00 72.38 101 ALA A O 1
ATOM 854 N N . HIS A 1 102 ? -23.345 12.807 -4.295 1.00 69.81 102 HIS A N 1
ATOM 855 C CA . HIS A 1 102 ? -24.130 13.734 -3.456 1.00 69.81 102 HIS A CA 1
ATOM 856 C C . HIS A 1 102 ? -23.958 13.632 -1.923 1.00 69.81 102 HIS A C 1
ATOM 858 O O . HIS A 1 102 ? -24.354 14.550 -1.213 1.00 69.81 102 HIS A O 1
ATOM 864 N N . ASN A 1 103 ? -23.416 12.529 -1.399 1.00 77.50 103 ASN A N 1
ATOM 865 C CA . ASN A 1 103 ? -23.264 12.292 0.040 1.00 77.50 103 ASN A CA 1
ATOM 866 C C . ASN A 1 103 ? -21.817 12.392 0.539 1.00 77.50 103 ASN A C 1
ATOM 868 O O . ASN A 1 103 ? -21.595 12.258 1.743 1.00 77.50 103 ASN A O 1
ATOM 872 N N . TYR A 1 104 ? -20.842 12.564 -0.350 1.00 78.06 104 TYR A N 1
ATOM 873 C CA . TYR A 1 104 ? -19.431 12.633 0.007 1.00 78.06 104 TYR A CA 1
ATOM 874 C C . TYR A 1 104 ? -18.973 14.093 -0.008 1.00 78.06 104 TYR A C 1
ATOM 876 O O . TYR A 1 104 ? -19.357 14.877 -0.870 1.00 78.06 104 TYR A O 1
ATOM 884 N N . GLY A 1 105 ? -18.203 14.476 1.009 1.00 78.75 105 GLY A N 1
ATOM 885 C CA . GLY A 1 105 ? -17.440 15.721 0.986 1.00 78.75 105 GLY A CA 1
ATOM 886 C C . GLY A 1 105 ? -16.116 15.527 0.248 1.00 78.75 105 GLY A C 1
ATOM 887 O O . GLY A 1 105 ? -15.839 14.441 -0.249 1.00 78.75 105 GLY A O 1
ATOM 888 N N . THR A 1 106 ? -15.267 16.555 0.252 1.00 82.50 106 THR A N 1
ATOM 889 C CA . THR A 1 106 ? -13.915 16.475 -0.322 1.00 82.50 106 THR A CA 1
ATOM 890 C C . THR A 1 106 ? -13.123 15.319 0.289 1.00 82.50 106 THR A C 1
ATOM 892 O O . THR A 1 106 ? -12.929 15.283 1.513 1.00 82.50 106 THR A O 1
ATOM 895 N N . LEU A 1 107 ? -12.653 14.397 -0.551 1.00 87.00 107 LEU A N 1
ATOM 896 C CA . LEU A 1 107 ? -11.743 13.332 -0.150 1.00 87.00 107 LEU A CA 1
ATOM 897 C C . LEU A 1 107 ? -10.297 13.732 -0.458 1.00 87.00 107 LEU A C 1
ATOM 899 O O . LEU A 1 107 ? -9.977 14.370 -1.456 1.00 87.00 107 LEU A O 1
ATOM 903 N N . SER A 1 108 ? -9.392 13.337 0.428 1.00 89.00 108 SER A N 1
ATOM 904 C CA . SER A 1 108 ? -7.955 13.551 0.294 1.00 89.00 108 SER A CA 1
ATOM 905 C C . SER A 1 108 ? -7.227 12.216 0.270 1.00 89.00 108 SER A C 1
ATOM 907 O O . SER A 1 108 ? -7.606 11.276 0.974 1.00 89.00 108 SER A O 1
ATOM 909 N N . TYR A 1 109 ? -6.155 12.148 -0.519 1.00 91.06 109 TYR A N 1
ATOM 910 C CA . TYR A 1 109 ? -5.315 10.967 -0.641 1.00 91.06 109 TYR A CA 1
ATOM 911 C C . TYR A 1 109 ? -3.838 11.267 -0.468 1.00 91.06 109 TYR A C 1
ATOM 913 O O . TYR A 1 109 ? -3.243 12.074 -1.183 1.00 91.06 109 TYR A O 1
ATOM 921 N N . GLU A 1 110 ? -3.221 10.519 0.438 1.00 91.31 110 GLU A N 1
ATOM 922 C CA . GLU A 1 110 ? -1.807 10.610 0.751 1.00 91.31 110 GLU A CA 1
ATOM 923 C C . GLU A 1 110 ? -1.154 9.216 0.665 1.00 91.31 110 GLU A C 1
ATOM 925 O O . GLU A 1 110 ? -1.179 8.448 1.630 1.00 91.31 110 GLU A O 1
ATOM 930 N N . PRO A 1 111 ? -0.494 8.872 -0.461 1.00 90.06 111 PRO A N 1
ATOM 931 C CA . PRO A 1 111 ? -0.015 7.509 -0.714 1.00 90.06 111 PRO A CA 1
ATOM 932 C C . PRO A 1 111 ? 1.010 6.990 0.305 1.00 90.06 111 PRO A C 1
ATOM 934 O O . PRO A 1 111 ? 1.120 5.788 0.517 1.00 90.06 111 PRO A O 1
ATOM 937 N N . LYS A 1 112 ? 1.802 7.887 0.906 1.00 89.75 112 LYS A N 1
ATOM 938 C CA . LYS A 1 112 ? 2.874 7.535 1.857 1.00 89.75 112 LYS A CA 1
ATOM 939 C C . LYS A 1 112 ? 2.447 7.616 3.321 1.00 89.75 112 LYS A C 1
ATOM 941 O O . LYS A 1 112 ? 3.216 7.224 4.195 1.00 89.75 112 LYS A O 1
ATOM 946 N N . LYS A 1 113 ? 1.279 8.193 3.592 1.00 93.50 113 LYS A N 1
ATOM 947 C CA . LYS A 1 113 ? 0.748 8.331 4.945 1.00 93.50 113 LYS A CA 1
ATOM 948 C C . LYS A 1 113 ? -0.059 7.080 5.276 1.00 93.50 113 LYS A C 1
ATOM 950 O O . LYS A 1 113 ? -0.467 6.328 4.395 1.00 93.50 113 LYS A O 1
ATOM 955 N N . SER A 1 114 ? -0.267 6.848 6.562 1.00 95.31 114 SER A N 1
ATOM 956 C CA . SER A 1 114 ? -1.122 5.780 7.069 1.00 95.31 114 SER A CA 1
ATOM 957 C C . SER A 1 114 ? -1.788 6.208 8.363 1.00 95.31 114 SER A C 1
ATOM 959 O O . SER A 1 114 ? -1.383 7.192 8.991 1.00 95.31 114 SER A O 1
ATOM 961 N N . ILE A 1 115 ? -2.815 5.463 8.766 1.00 95.19 115 ILE A N 1
ATOM 962 C CA . ILE A 1 115 ? -3.475 5.684 10.046 1.00 95.19 115 ILE A CA 1
ATOM 963 C C . ILE A 1 115 ? -2.459 5.497 11.186 1.00 95.19 115 ILE A C 1
ATOM 965 O O . ILE A 1 115 ? -1.749 4.485 11.216 1.00 95.19 115 ILE A O 1
ATOM 969 N N . PRO A 1 116 ? -2.382 6.430 12.154 1.00 94.69 116 PRO A N 1
ATOM 970 C CA . PRO A 1 116 ? -1.471 6.308 13.283 1.00 94.69 116 PRO A CA 1
ATOM 971 C C . PRO A 1 116 ? -1.735 5.052 14.116 1.00 94.69 116 PRO A C 1
ATOM 973 O O . PRO A 1 116 ? -2.883 4.661 14.340 1.00 94.69 116 PRO A O 1
ATOM 976 N N . LEU A 1 117 ? -0.667 4.470 14.667 1.00 93.06 117 LEU A N 1
ATOM 977 C CA . LEU A 1 117 ? -0.749 3.288 15.531 1.00 93.06 117 LEU A CA 1
ATOM 978 C C . LEU A 1 117 ? -1.726 3.474 16.702 1.00 93.06 117 LEU A C 1
ATOM 980 O O . LEU A 1 117 ? -2.433 2.541 17.081 1.00 93.06 117 LEU A O 1
ATOM 984 N N . GLU A 1 118 ? -1.781 4.674 17.275 1.00 92.31 118 GLU A N 1
ATOM 985 C CA . GLU A 1 118 ? -2.677 4.973 18.392 1.00 92.31 118 GLU A CA 1
ATOM 986 C C . GLU A 1 118 ? -4.146 4.837 18.001 1.00 92.31 118 GLU A C 1
ATOM 988 O O . GLU A 1 118 ? -4.946 4.293 18.760 1.00 92.31 118 GLU A O 1
ATOM 993 N N . LEU A 1 119 ? -4.497 5.248 16.786 1.00 92.56 119 LEU A N 1
ATOM 994 C CA . LEU A 1 119 ? -5.856 5.148 16.281 1.00 92.56 119 LEU A CA 1
ATOM 995 C C . LEU A 1 119 ? -6.223 3.689 15.961 1.00 92.56 119 LEU A C 1
ATOM 997 O O . LEU A 1 119 ? -7.307 3.227 16.320 1.00 92.56 119 LEU A O 1
ATOM 1001 N N . PHE A 1 120 ? -5.276 2.913 15.422 1.00 94.00 120 PHE A N 1
ATOM 1002 C CA . PHE A 1 120 ? -5.432 1.463 15.269 1.00 94.00 120 PHE A CA 1
ATOM 1003 C C . PHE A 1 120 ? -5.662 0.756 16.616 1.00 94.00 120 PHE A C 1
ATOM 1005 O O . PHE A 1 120 ? -6.574 -0.062 16.741 1.00 94.00 120 PHE A O 1
ATOM 1012 N N . LYS A 1 121 ? -4.897 1.101 17.660 1.00 90.94 121 LYS A N 1
ATOM 1013 C CA . LYS A 1 121 ? -5.071 0.544 19.015 1.00 90.94 121 LYS A CA 1
ATOM 1014 C C . LYS A 1 121 ? -6.391 0.965 19.665 1.00 90.94 121 LYS A C 1
ATOM 1016 O O . LYS A 1 121 ? -7.020 0.147 20.339 1.00 90.94 121 LYS A O 1
ATOM 1021 N N . ARG A 1 122 ? -6.844 2.206 19.439 1.00 89.50 122 ARG A N 1
ATOM 1022 C CA . ARG A 1 122 ? -8.136 2.719 19.939 1.00 89.50 122 ARG A CA 1
ATOM 1023 C C . ARG A 1 122 ? -9.333 1.910 19.447 1.00 89.50 122 ARG A C 1
ATOM 1025 O O . ARG A 1 122 ? -10.338 1.877 20.147 1.00 89.50 122 ARG A O 1
ATOM 1032 N N . SER A 1 123 ? -9.215 1.211 18.315 1.00 88.62 123 SER A N 1
ATOM 1033 C CA . SER A 1 123 ? -10.278 0.330 17.807 1.00 88.62 123 SER A CA 1
ATOM 1034 C C . SER A 1 123 ? -10.658 -0.803 18.766 1.00 88.62 123 SER A C 1
ATOM 1036 O O . SER A 1 123 ? -11.756 -1.341 18.661 1.00 88.62 123 SER A O 1
ATOM 1038 N N . ARG A 1 124 ? -9.751 -1.204 19.675 1.00 87.25 124 ARG A N 1
ATOM 1039 C CA . ARG A 1 124 ? -9.904 -2.360 20.583 1.00 87.25 124 ARG A CA 1
ATOM 1040 C C . ARG A 1 124 ? -10.222 -3.690 19.881 1.00 87.25 124 ARG A C 1
ATOM 1042 O O . ARG A 1 124 ? -10.552 -4.669 20.542 1.00 87.25 124 ARG A O 1
ATOM 1049 N N . ILE A 1 125 ? -10.058 -3.767 18.557 1.00 89.81 125 ILE A N 1
ATOM 1050 C CA . ILE A 1 125 ? -10.244 -5.009 17.793 1.00 89.81 125 ILE A CA 1
ATOM 1051 C C . ILE A 1 125 ? -9.135 -6.011 18.138 1.00 89.81 125 ILE A C 1
ATOM 1053 O O . ILE A 1 125 ? -9.388 -7.212 18.217 1.00 89.81 125 ILE A O 1
ATOM 1057 N N . PHE A 1 126 ? -7.917 -5.522 18.395 1.00 89.88 126 PHE A N 1
ATOM 1058 C CA . PHE A 1 126 ? -6.745 -6.332 18.739 1.00 89.88 126 PHE A CA 1
ATOM 1059 C C . PHE A 1 126 ? -6.100 -5.852 20.050 1.00 89.88 126 PHE A C 1
ATOM 1061 O O . PHE A 1 126 ? -5.047 -5.207 20.023 1.00 89.88 126 PHE A O 1
ATOM 1068 N N . PRO A 1 127 ? -6.725 -6.112 21.208 1.00 83.81 127 PRO A N 1
ATOM 1069 C CA . PRO A 1 127 ? -6.243 -5.579 22.471 1.00 83.81 127 PRO A CA 1
ATOM 1070 C C . PRO A 1 127 ? -5.002 -6.308 22.985 1.00 83.81 127 PRO A C 1
ATOM 1072 O O . PRO A 1 127 ? -4.807 -7.500 22.740 1.00 83.81 127 PRO A O 1
ATOM 1075 N N . ASP A 1 128 ? -4.179 -5.566 23.727 1.00 81.25 128 ASP A N 1
ATOM 1076 C CA . ASP A 1 128 ? -3.056 -6.067 24.532 1.00 81.25 128 ASP A CA 1
ATOM 1077 C C . ASP A 1 128 ? -1.972 -6.834 23.752 1.00 81.25 128 ASP A C 1
ATOM 1079 O O . ASP A 1 128 ? -1.228 -7.652 24.302 1.00 81.25 128 ASP A O 1
ATOM 1083 N N . ILE A 1 129 ? -1.844 -6.564 22.450 1.00 84.75 129 ILE A N 1
ATOM 1084 C CA . ILE A 1 129 ? -0.785 -7.123 21.606 1.00 84.75 129 ILE A CA 1
ATOM 1085 C C . ILE A 1 129 ? 0.289 -6.062 21.378 1.00 84.75 129 ILE A C 1
ATOM 1087 O O . ILE A 1 129 ? 0.064 -5.037 20.733 1.00 84.75 129 ILE A O 1
ATOM 1091 N N . LYS A 1 130 ? 1.496 -6.329 21.887 1.00 89.44 130 LYS A N 1
ATOM 1092 C CA . LYS A 1 130 ? 2.674 -5.517 21.579 1.00 89.44 130 LYS A CA 1
ATOM 1093 C C . LYS A 1 130 ? 3.109 -5.797 20.141 1.00 89.44 130 LYS A C 1
ATOM 1095 O O . LYS A 1 130 ? 3.638 -6.870 19.848 1.00 89.44 130 LYS A O 1
ATOM 1100 N N . LEU A 1 131 ? 2.880 -4.827 19.262 1.00 91.94 131 LEU A N 1
ATOM 1101 C CA . LEU A 1 131 ? 3.348 -4.888 17.882 1.00 91.94 131 LEU A CA 1
ATOM 1102 C C . LEU A 1 131 ? 4.868 -4.745 17.828 1.00 91.94 131 LEU A C 1
ATOM 1104 O O . LEU A 1 131 ? 5.450 -3.920 18.532 1.00 91.94 131 LEU A O 1
ATOM 1108 N N . ALA A 1 132 ? 5.488 -5.561 16.983 1.00 93.44 132 ALA A N 1
ATOM 1109 C CA . ALA A 1 132 ? 6.896 -5.449 16.622 1.00 93.44 132 ALA A CA 1
ATOM 1110 C C . ALA A 1 132 ? 7.064 -4.636 15.332 1.00 93.44 132 ALA A C 1
ATOM 1112 O O . ALA A 1 132 ? 8.019 -3.878 15.203 1.00 93.44 132 ALA A O 1
ATOM 1113 N N . VAL A 1 133 ? 6.113 -4.769 14.403 1.00 94.69 133 VAL A N 1
ATOM 1114 C CA . VAL A 1 133 ? 6.093 -4.048 13.128 1.00 94.69 133 VAL A CA 1
ATOM 1115 C C . VAL A 1 133 ? 4.715 -3.427 12.941 1.00 94.69 133 VAL A C 1
ATOM 1117 O O . VAL A 1 133 ? 3.698 -4.104 13.105 1.00 94.69 133 VAL A O 1
ATOM 1120 N N . TYR A 1 134 ? 4.693 -2.143 12.593 1.00 95.81 134 TYR A N 1
ATOM 1121 C CA . TYR A 1 134 ? 3.499 -1.423 12.168 1.00 95.81 134 TYR A CA 1
ATOM 1122 C C . TYR A 1 134 ? 3.864 -0.534 10.985 1.00 95.81 134 TYR A C 1
ATOM 1124 O O . TYR A 1 134 ? 4.688 0.371 11.114 1.00 95.81 134 TYR A O 1
ATOM 1132 N N . GLN A 1 135 ? 3.286 -0.832 9.832 1.00 96.12 135 GLN A N 1
ATOM 1133 C CA . GLN A 1 135 ? 3.485 -0.097 8.590 1.00 96.12 135 GLN A CA 1
ATOM 1134 C C . GLN A 1 135 ? 2.135 0.092 7.914 1.00 96.12 135 GLN A C 1
ATOM 1136 O O . GLN A 1 135 ? 1.226 -0.717 8.093 1.00 96.12 135 GLN A O 1
ATOM 1141 N N . GLY A 1 136 ? 2.010 1.139 7.115 1.00 94.31 136 GLY A N 1
ATOM 1142 C CA . GLY A 1 136 ? 0.833 1.338 6.294 1.00 94.31 136 GLY A CA 1
ATOM 1143 C C . GLY A 1 136 ? 1.112 2.272 5.134 1.00 94.31 136 GLY A C 1
ATOM 1144 O O . GLY A 1 136 ? 2.111 2.993 5.133 1.00 94.31 136 GLY A O 1
ATOM 1145 N N . GLU A 1 137 ? 0.202 2.253 4.177 1.00 93.94 137 GLU A N 1
ATOM 1146 C CA . GLU A 1 137 ? 0.205 3.096 2.988 1.00 93.94 137 GLU A CA 1
ATOM 1147 C C . GLU A 1 137 ? -1.233 3.452 2.596 1.00 93.94 137 GLU A C 1
ATOM 1149 O O . GLU A 1 137 ? -2.194 2.982 3.212 1.00 93.94 137 GLU A O 1
ATOM 1154 N N . ASP A 1 138 ? -1.372 4.288 1.570 1.00 92.75 138 ASP A N 1
ATOM 1155 C CA . ASP A 1 138 ? -2.657 4.675 0.985 1.00 92.75 138 ASP A CA 1
ATOM 1156 C C . ASP A 1 138 ? -3.636 5.311 1.983 1.00 92.75 138 ASP A C 1
ATOM 1158 O O . ASP A 1 138 ? -4.769 4.854 2.145 1.00 92.75 138 ASP A O 1
ATOM 1162 N N . PHE A 1 139 ? -3.218 6.373 2.670 1.00 94.81 139 PHE A N 1
ATOM 1163 C CA . PHE A 1 139 ? -4.130 7.103 3.543 1.00 94.81 139 PHE A CA 1
ATOM 1164 C C . PHE A 1 139 ? -5.184 7.857 2.728 1.00 94.81 139 PHE A C 1
ATOM 1166 O O . PHE A 1 139 ? -4.847 8.668 1.865 1.00 94.81 139 PHE A O 1
ATOM 1173 N N . ILE A 1 140 ? -6.450 7.594 3.032 1.00 93.81 140 ILE A N 1
ATOM 1174 C CA . ILE A 1 140 ? -7.628 8.259 2.482 1.00 93.81 140 ILE A CA 1
ATOM 1175 C C . ILE A 1 140 ? -8.361 8.917 3.646 1.00 93.81 140 ILE A C 1
ATOM 1177 O O . ILE A 1 140 ? -8.580 8.285 4.678 1.00 93.81 140 ILE A O 1
ATOM 1181 N N . GLU A 1 141 ? -8.769 10.165 3.482 1.00 93.81 141 GLU A N 1
ATOM 1182 C CA . GLU A 1 141 ? -9.527 10.906 4.486 1.00 93.81 141 GLU A CA 1
ATOM 1183 C C . GLU A 1 141 ? -10.664 11.673 3.832 1.00 93.81 141 GLU A C 1
ATOM 1185 O O . GLU A 1 141 ? -10.509 12.188 2.729 1.00 93.81 141 GLU A O 1
ATOM 1190 N N . GLY A 1 142 ? -11.793 11.784 4.524 1.00 92.00 142 GLY A N 1
ATOM 1191 C CA . GLY A 1 142 ? -12.837 12.714 4.130 1.00 92.00 142 GLY A CA 1
ATOM 1192 C C . GLY A 1 142 ? -14.115 12.554 4.935 1.00 92.00 142 GLY A C 1
ATOM 1193 O O . GLY A 1 142 ? -14.079 12.173 6.107 1.00 92.00 142 GLY A O 1
ATOM 1194 N N . ARG A 1 143 ? -15.251 12.921 4.335 1.00 89.44 143 ARG A N 1
ATOM 1195 C CA . ARG A 1 143 ? -16.544 12.984 5.030 1.00 89.44 143 ARG A CA 1
ATOM 1196 C C . ARG A 1 143 ? -17.659 12.334 4.222 1.00 89.44 143 ARG A C 1
ATOM 1198 O O . ARG A 1 143 ? -17.696 12.475 3.005 1.00 89.44 143 ARG A O 1
ATOM 1205 N N . ILE A 1 144 ? -18.570 11.648 4.909 1.00 88.00 144 ILE A N 1
ATOM 1206 C CA . ILE A 1 144 ? -19.825 11.132 4.346 1.00 88.00 144 ILE A CA 1
ATOM 1207 C C . ILE A 1 144 ? -20.964 11.738 5.163 1.00 88.00 144 ILE A C 1
ATOM 1209 O O . ILE A 1 144 ? -21.167 11.356 6.318 1.00 88.00 144 ILE A O 1
ATOM 1213 N N . GLY A 1 145 ? -21.669 12.712 4.586 1.00 86.12 145 GLY A N 1
ATOM 1214 C CA . GLY A 1 145 ? -22.540 13.609 5.343 1.00 86.12 145 GLY A CA 1
ATOM 1215 C C . GLY A 1 145 ? -21.774 14.253 6.504 1.00 86.12 145 GLY A C 1
ATOM 1216 O O . GLY A 1 145 ? -20.773 14.937 6.300 1.00 86.12 145 GLY A O 1
ATOM 1217 N N . ASP A 1 146 ? -22.216 13.960 7.723 1.00 86.38 146 ASP A N 1
ATOM 1218 C CA . ASP A 1 146 ? -21.662 14.478 8.978 1.00 86.38 146 ASP A CA 1
ATOM 1219 C C . ASP A 1 146 ? -20.547 13.617 9.597 1.00 86.38 146 ASP A C 1
ATOM 1221 O O . ASP A 1 146 ? -19.930 14.011 10.591 1.00 86.38 146 ASP A O 1
ATOM 1225 N N . ILE A 1 147 ? -20.279 12.441 9.022 1.00 90.31 147 ILE A N 1
ATOM 1226 C CA . ILE A 1 147 ? -19.336 11.455 9.556 1.00 90.31 147 ILE A CA 1
ATOM 1227 C C . ILE A 1 147 ? -17.971 11.663 8.910 1.00 90.31 147 ILE A C 1
ATOM 1229 O O . ILE A 1 147 ? -17.817 11.519 7.694 1.00 90.31 147 ILE A O 1
ATOM 1233 N N . HIS A 1 148 ? -16.961 11.958 9.726 1.00 92.62 148 HIS A N 1
ATOM 1234 C CA . HIS A 1 148 ? -15.568 11.976 9.283 1.00 92.62 148 HIS A CA 1
ATOM 1235 C C . HIS A 1 148 ? -15.002 10.557 9.283 1.00 92.62 148 HIS A C 1
ATOM 1237 O O . HIS A 1 148 ? -15.263 9.775 10.199 1.00 92.62 148 HIS A O 1
ATOM 1243 N N . PHE A 1 149 ? -14.252 10.206 8.240 1.00 93.62 149 PHE A N 1
ATOM 1244 C CA . PHE A 1 149 ? -13.616 8.902 8.137 1.00 93.62 149 PHE A CA 1
ATOM 1245 C C . PHE A 1 149 ? -12.182 8.994 7.625 1.00 93.62 149 PHE A C 1
ATOM 1247 O O . PHE A 1 149 ? -11.808 9.877 6.853 1.00 93.62 149 PHE A O 1
ATOM 1254 N N . GLN A 1 150 ? -11.389 8.019 8.048 1.00 95.31 150 GLN A N 1
ATOM 1255 C CA . GLN A 1 150 ? -10.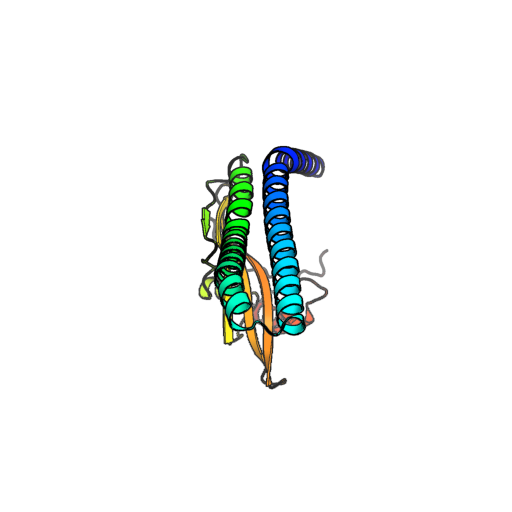013 7.800 7.645 1.00 95.31 150 GLN A CA 1
ATOM 1256 C C . GLN A 1 150 ? -9.840 6.331 7.295 1.00 95.31 150 GLN A C 1
ATOM 1258 O O . GLN A 1 150 ? -10.333 5.451 8.002 1.00 95.31 150 GLN A O 1
ATOM 1263 N N . ALA A 1 151 ? -9.106 6.043 6.232 1.00 95.19 151 ALA A N 1
ATOM 1264 C CA . ALA A 1 151 ? -8.804 4.685 5.830 1.00 95.19 151 ALA A CA 1
ATOM 1265 C C . ALA A 1 151 ? -7.352 4.549 5.378 1.00 95.19 151 ALA A C 1
ATOM 1267 O O . ALA A 1 151 ? -6.766 5.498 4.872 1.00 95.19 151 ALA A O 1
ATOM 1268 N N . SER A 1 152 ? -6.758 3.375 5.568 1.00 96.62 152 SER A N 1
ATOM 1269 C CA . SER A 1 152 ? -5.433 3.062 5.022 1.00 96.62 152 SER A CA 1
ATOM 1270 C C . SER A 1 152 ? -5.210 1.560 4.938 1.00 96.62 152 SER A C 1
ATOM 1272 O O . SER A 1 152 ? -5.760 0.803 5.746 1.00 96.62 152 SER A O 1
ATOM 1274 N N . GLU A 1 153 ? -4.354 1.115 4.023 1.00 95.75 153 GLU A N 1
ATOM 1275 C CA . GLU A 1 153 ? -3.837 -0.250 4.063 1.00 95.75 153 GLU A CA 1
ATOM 1276 C C . GLU A 1 153 ? -2.794 -0.357 5.180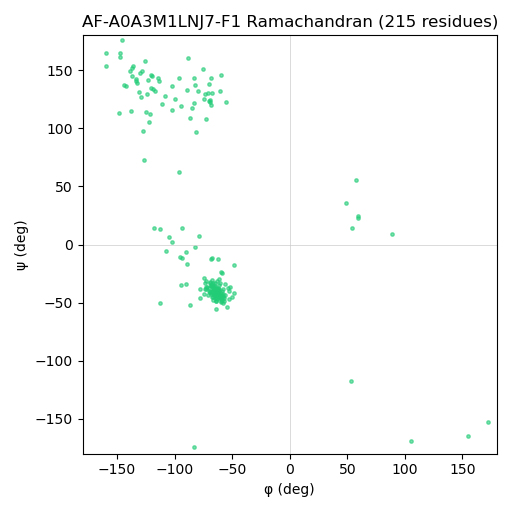 1.00 95.75 153 GLU A C 1
ATOM 1278 O O . GLU A 1 153 ? -1.839 0.415 5.234 1.00 95.75 153 GLU A O 1
ATOM 1283 N N . LEU A 1 154 ? -2.984 -1.306 6.098 1.00 96.75 154 LEU A N 1
ATOM 1284 C CA . LEU A 1 154 ? -2.101 -1.520 7.240 1.00 96.75 154 LEU A CA 1
ATOM 1285 C C . LEU A 1 154 ? -1.516 -2.928 7.230 1.00 96.75 154 LEU A C 1
ATOM 1287 O O . LEU A 1 154 ? -2.181 -3.915 6.905 1.00 96.75 154 LEU A O 1
ATOM 1291 N N . TRP A 1 155 ? -0.277 -3.010 7.696 1.00 96.81 155 TRP A N 1
ATOM 1292 C CA . TRP A 1 155 ? 0.458 -4.224 7.990 1.00 96.81 155 TRP A CA 1
ATOM 1293 C C . TRP A 1 155 ? 0.945 -4.167 9.438 1.00 96.81 155 TRP A C 1
ATOM 1295 O O . TRP A 1 155 ? 1.807 -3.364 9.797 1.00 96.81 155 TRP A O 1
ATOM 1305 N N . ALA A 1 156 ? 0.417 -5.059 10.274 1.00 95.81 156 ALA A N 1
ATOM 1306 C CA . ALA A 1 156 ? 0.783 -5.173 11.678 1.00 95.81 156 ALA A CA 1
ATOM 1307 C C . ALA A 1 156 ? 1.252 -6.594 12.008 1.00 95.81 156 ALA A C 1
ATOM 1309 O O . ALA A 1 156 ? 0.551 -7.576 11.736 1.00 95.81 156 ALA A O 1
ATOM 1310 N N . GLU A 1 157 ? 2.413 -6.703 12.651 1.00 95.81 157 GLU A N 1
ATOM 1311 C CA . GLU A 1 157 ? 2.983 -7.969 13.120 1.00 95.81 157 GLU A CA 1
ATOM 1312 C C . GLU A 1 157 ? 3.360 -7.897 14.592 1.00 95.81 157 GLU A C 1
ATOM 1314 O O . GLU A 1 157 ? 3.756 -6.852 15.116 1.00 95.81 157 GLU A O 1
ATOM 1319 N N . TYR A 1 158 ? 3.278 -9.043 15.256 1.00 94.00 158 TYR A N 1
ATOM 1320 C CA . TYR A 1 158 ? 3.714 -9.216 16.632 1.00 94.00 158 TYR A CA 1
ATOM 1321 C C . TYR A 1 158 ? 4.708 -10.365 16.732 1.00 94.00 158 TYR A C 1
ATOM 1323 O O . TYR A 1 158 ? 4.749 -11.271 15.900 1.00 94.00 158 TYR A O 1
ATOM 1331 N N . TYR A 1 159 ? 5.508 -10.340 17.790 1.00 94.19 159 TYR A N 1
ATOM 1332 C CA . TYR A 1 159 ? 6.428 -11.426 18.076 1.00 94.19 159 TYR A CA 1
ATOM 1333 C C . TYR A 1 159 ? 5.723 -12.543 18.854 1.00 94.19 159 TYR A C 1
ATOM 1335 O O . TYR A 1 159 ? 5.259 -12.342 19.981 1.00 94.19 159 TYR A O 1
ATOM 1343 N N . SER A 1 160 ? 5.644 -13.732 18.260 1.00 91.31 160 SER A N 1
ATOM 1344 C CA . SER A 1 160 ? 5.036 -14.907 18.879 1.00 91.31 160 SER A CA 1
ATOM 1345 C C . SER A 1 160 ? 6.067 -15.642 19.728 1.00 91.31 160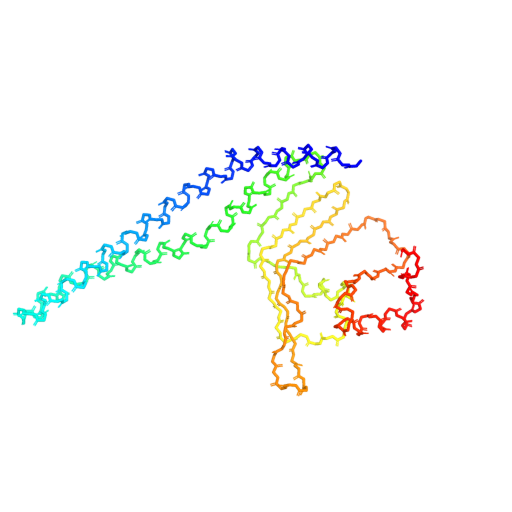 SER A C 1
ATOM 1347 O O . SER A 1 160 ? 6.960 -16.293 19.192 1.00 91.31 160 SER A O 1
ATOM 1349 N N . ARG A 1 161 ? 5.934 -15.578 21.061 1.00 88.31 161 ARG A N 1
ATOM 1350 C CA . ARG A 1 161 ? 6.842 -16.276 21.997 1.00 88.31 161 ARG A CA 1
ATOM 1351 C C . ARG A 1 161 ? 6.812 -17.797 21.831 1.00 88.31 161 ARG A C 1
ATOM 1353 O O . ARG A 1 161 ? 7.835 -18.442 21.976 1.00 88.31 161 ARG A O 1
ATOM 1360 N N . VAL A 1 162 ? 5.646 -18.356 21.499 1.00 89.38 162 VAL A N 1
ATOM 1361 C CA . VAL A 1 162 ? 5.453 -19.811 21.349 1.00 89.38 162 VAL A CA 1
ATOM 1362 C C . VAL A 1 162 ? 6.177 -20.342 20.114 1.00 89.38 162 VAL A C 1
ATOM 1364 O O . VAL A 1 162 ? 6.753 -21.421 20.145 1.00 89.38 162 VAL A O 1
ATOM 1367 N N . ARG A 1 163 ? 6.142 -19.584 19.014 1.00 89.31 163 ARG A N 1
ATOM 1368 C CA . ARG A 1 163 ? 6.726 -19.987 17.725 1.00 89.31 163 ARG A CA 1
ATOM 1369 C C . ARG A 1 163 ? 8.065 -19.309 17.432 1.00 89.31 163 ARG A C 1
ATOM 1371 O O . ARG A 1 163 ? 8.608 -19.509 16.352 1.00 89.31 163 ARG A O 1
ATOM 1378 N N . ASN A 1 164 ? 8.558 -18.498 18.370 1.00 92.56 164 ASN A N 1
ATOM 1379 C CA . ASN A 1 164 ? 9.812 -17.751 18.301 1.00 92.56 164 ASN A CA 1
ATOM 1380 C C . ASN A 1 164 ? 10.007 -16.968 16.983 1.00 92.56 164 ASN A C 1
ATOM 1382 O O . ASN A 1 164 ? 11.111 -16.895 16.450 1.00 92.56 164 ASN A O 1
ATOM 1386 N N . ARG A 1 165 ? 8.923 -16.416 16.419 1.00 93.50 165 ARG A N 1
ATOM 1387 C CA . ARG A 1 165 ? 8.921 -15.757 15.100 1.00 93.50 165 ARG A CA 1
ATOM 1388 C C . ARG A 1 165 ? 7.927 -14.602 15.033 1.00 93.50 165 ARG A C 1
ATOM 1390 O O . ARG A 1 165 ? 6.989 -14.540 15.832 1.00 93.50 165 ARG A O 1
ATOM 1397 N N . LEU A 1 166 ? 8.112 -13.720 14.052 1.00 94.56 166 LEU A N 1
ATOM 1398 C CA . LEU A 1 166 ? 7.115 -12.709 13.705 1.00 94.56 166 LEU A CA 1
ATOM 1399 C C . LEU A 1 166 ? 5.878 -13.381 13.110 1.00 94.56 166 LEU A C 1
ATOM 1401 O O . LEU A 1 166 ? 5.973 -14.222 12.214 1.00 94.56 166 LEU A O 1
ATOM 1405 N N . GLU A 1 167 ? 4.714 -13.019 13.634 1.00 93.19 167 GLU A N 1
ATOM 1406 C CA . GLU A 1 167 ? 3.425 -13.454 13.121 1.00 93.19 167 GLU A CA 1
ATOM 1407 C C . GLU A 1 167 ? 2.559 -12.251 12.773 1.00 93.19 167 GLU A C 1
ATOM 1409 O O . GLU A 1 167 ? 2.530 -11.229 13.462 1.00 93.19 167 GLU A O 1
ATOM 1414 N N . ARG A 1 168 ? 1.832 -12.395 11.668 1.00 93.50 168 ARG A N 1
ATOM 1415 C CA . ARG A 1 168 ? 0.924 -11.374 11.167 1.00 93.50 168 ARG A CA 1
ATOM 1416 C C . ARG A 1 168 ? -0.287 -11.264 12.086 1.00 93.50 168 ARG A C 1
ATOM 1418 O O . ARG A 1 168 ? -1.017 -12.238 12.257 1.00 93.50 168 ARG A O 1
ATOM 1425 N N . LEU A 1 169 ? -0.526 -10.063 12.603 1.00 93.12 169 LEU A N 1
ATOM 1426 C CA . LEU A 1 169 ? -1.758 -9.727 13.310 1.00 93.12 169 LEU A CA 1
ATOM 1427 C C . LEU A 1 169 ? -2.836 -9.268 12.332 1.00 93.12 169 LEU A C 1
ATOM 1429 O O . LEU A 1 169 ? -3.953 -9.775 12.335 1.00 93.12 169 LEU A O 1
ATOM 1433 N N . PHE A 1 170 ? -2.483 -8.303 11.488 1.00 94.19 170 PHE A N 1
ATOM 1434 C CA . PHE A 1 170 ? -3.403 -7.666 10.561 1.00 94.19 170 PHE A CA 1
ATOM 1435 C C . PHE A 1 170 ? -2.676 -7.338 9.261 1.00 94.19 170 PHE A C 1
ATOM 1437 O O . PHE A 1 170 ? -1.531 -6.890 9.272 1.00 94.19 170 PHE A O 1
ATOM 1444 N N . ARG A 1 171 ? -3.340 -7.594 8.137 1.00 94.50 171 ARG A N 1
ATOM 1445 C CA . ARG A 1 171 ? -2.905 -7.147 6.817 1.00 94.50 171 ARG A CA 1
ATOM 1446 C C . ARG A 1 171 ? -4.138 -6.897 5.971 1.00 94.50 171 ARG A C 1
ATOM 1448 O O . ARG A 1 171 ? -4.850 -7.854 5.660 1.00 94.50 171 ARG A O 1
ATOM 1455 N N . GLY A 1 172 ? -4.374 -5.645 5.620 1.00 93.94 172 GLY A N 1
ATOM 1456 C CA . GLY A 1 172 ? -5.500 -5.259 4.783 1.00 93.94 172 GLY A CA 1
ATOM 1457 C C . GLY A 1 172 ? -5.927 -3.820 5.011 1.00 93.94 172 GLY A C 1
ATOM 1458 O O . GLY A 1 172 ? -5.204 -3.027 5.608 1.00 93.94 172 GLY A O 1
ATOM 14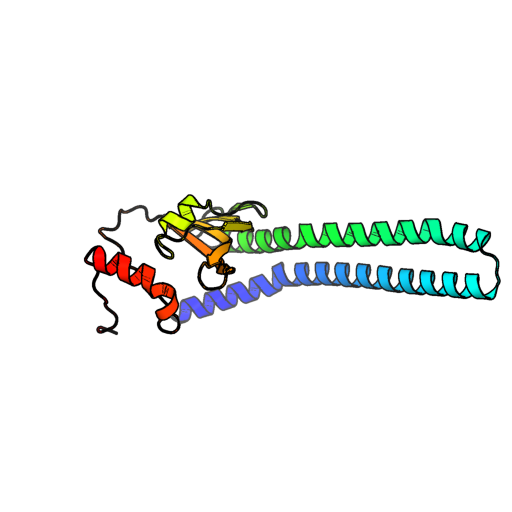59 N N . PHE A 1 173 ? -7.123 -3.503 4.533 1.00 94.31 173 PHE A N 1
ATOM 1460 C CA . PHE A 1 173 ? -7.688 -2.165 4.604 1.00 94.31 173 PHE A CA 1
ATOM 1461 C C . PHE A 1 173 ? -8.339 -1.921 5.966 1.00 94.31 173 PHE A C 1
ATOM 1463 O O . PHE A 1 173 ? -9.226 -2.671 6.382 1.00 94.31 173 PHE A O 1
ATOM 1470 N N . PHE A 1 174 ? -7.881 -0.892 6.670 1.00 95.94 174 PHE A N 1
ATOM 1471 C CA . PHE A 1 174 ? -8.427 -0.468 7.952 1.00 95.94 174 PHE A CA 1
ATOM 1472 C C . PHE A 1 174 ? -9.179 0.846 7.765 1.00 95.94 174 PHE A C 1
ATOM 1474 O O . PHE A 1 174 ? -8.625 1.797 7.221 1.00 95.94 174 PHE A O 1
ATOM 1481 N N . LEU A 1 175 ? -10.429 0.880 8.222 1.00 94.94 175 LEU A N 1
ATOM 1482 C CA . LEU A 1 175 ? -11.311 2.040 8.166 1.00 94.94 175 LEU A CA 1
ATOM 1483 C C . LEU A 1 175 ? -11.648 2.466 9.593 1.00 94.94 175 LEU A C 1
ATOM 1485 O O . LEU A 1 175 ? -12.055 1.648 10.420 1.00 94.94 175 LEU A O 1
ATOM 1489 N N . HIS A 1 176 ? -11.515 3.755 9.850 1.00 94.25 176 HIS A N 1
ATOM 1490 C CA . HIS A 1 176 ? -11.955 4.420 11.057 1.00 94.25 176 HIS A CA 1
ATOM 1491 C C . HIS A 1 176 ? -12.963 5.499 10.684 1.00 94.25 176 HIS A C 1
ATOM 1493 O O . HIS A 1 176 ? -12.732 6.258 9.751 1.00 94.25 176 HIS A O 1
ATOM 1499 N N . ALA A 1 177 ? -14.067 5.569 11.415 1.00 92.69 177 ALA A N 1
ATOM 1500 C CA . ALA A 1 177 ? -15.057 6.619 11.264 1.00 92.69 177 ALA A CA 1
ATOM 1501 C C . ALA A 1 177 ? -15.433 7.151 12.644 1.00 92.69 177 ALA A C 1
ATOM 1503 O O . ALA A 1 177 ? -15.555 6.375 13.597 1.00 92.69 177 ALA A O 1
ATOM 1504 N N . GLU A 1 178 ? -15.614 8.461 12.731 1.00 90.38 178 GLU A N 1
ATOM 1505 C CA . GLU A 1 178 ? -16.001 9.160 13.946 1.00 90.38 178 GLU A CA 1
ATOM 1506 C C . GLU A 1 178 ? -17.430 9.687 13.789 1.00 90.38 178 GLU A C 1
ATOM 1508 O O . GLU A 1 178 ? -17.740 10.437 12.861 1.00 90.38 178 GLU A O 1
ATOM 1513 N N . LEU A 1 179 ? -18.317 9.244 14.684 1.00 88.06 179 LEU A N 1
ATOM 1514 C CA . LEU A 1 179 ? -19.681 9.758 14.763 1.00 88.06 179 LEU A CA 1
ATOM 1515 C C . LEU A 1 179 ? -19.683 11.049 15.585 1.00 88.06 179 LEU A C 1
ATOM 1517 O O . LEU A 1 179 ? -18.981 11.138 16.590 1.00 88.06 179 LEU A O 1
ATOM 1521 N N . GLN A 1 180 ? -20.512 12.017 15.192 1.00 84.50 180 GLN A N 1
ATOM 1522 C CA . GLN A 1 180 ? -20.666 13.268 15.943 1.00 84.50 180 GLN A CA 1
ATOM 1523 C C . GLN A 1 180 ? -21.280 13.040 17.330 1.00 84.50 180 GLN A C 1
ATOM 1525 O O . GLN A 1 180 ? -20.903 13.699 18.298 1.00 84.50 180 GLN A O 1
ATOM 1530 N N . GLU A 1 181 ? -22.220 12.098 17.436 1.00 85.56 181 GLU A N 1
ATOM 1531 C CA . GLU A 1 181 ? -22.875 11.784 18.701 1.00 85.56 181 GLU A CA 1
ATOM 1532 C C . GLU A 1 181 ? -22.115 10.701 19.482 1.00 85.56 181 GLU A C 1
ATOM 1534 O O . GLU A 1 181 ? -21.778 9.647 18.927 1.00 85.56 181 GLU A O 1
ATOM 1539 N N . PRO A 1 182 ? -21.872 10.907 20.791 1.00 81.81 182 PRO A N 1
ATOM 1540 C CA . PRO A 1 182 ? -21.201 9.917 21.613 1.00 81.81 182 PRO A CA 1
ATOM 1541 C C . PRO A 1 182 ? -22.091 8.685 21.803 1.00 81.81 182 PRO A C 1
ATOM 1543 O O . PRO A 1 182 ? -23.176 8.745 22.386 1.00 81.81 182 PRO A O 1
ATOM 1546 N N . LEU A 1 183 ? -21.593 7.530 21.368 1.00 82.12 183 LEU A N 1
ATOM 1547 C CA . LEU A 1 183 ? -22.248 6.251 21.609 1.00 82.12 183 LEU A CA 1
ATOM 1548 C C . LEU A 1 183 ? -22.133 5.864 23.090 1.00 82.12 183 LEU A C 1
ATOM 1550 O O . LEU A 1 183 ? -21.046 5.847 23.674 1.00 82.12 183 LEU A O 1
ATOM 1554 N N . ARG A 1 184 ? -23.261 5.495 23.704 1.00 84.94 184 ARG A N 1
ATOM 1555 C CA . ARG A 1 184 ? -23.272 4.902 25.047 1.00 84.94 184 ARG A CA 1
ATOM 1556 C C . ARG A 1 184 ? -22.939 3.416 24.948 1.00 84.94 184 ARG A C 1
ATOM 1558 O O . ARG A 1 184 ? -23.809 2.590 24.692 1.00 84.94 184 ARG A O 1
ATOM 1565 N N . GLY A 1 185 ? -21.670 3.094 25.177 1.00 84.25 185 GLY A N 1
ATOM 1566 C CA . GLY A 1 185 ? -21.158 1.724 25.182 1.00 84.25 185 GLY A CA 1
ATOM 1567 C C . GLY A 1 185 ? -20.352 1.373 23.933 1.00 84.25 185 GLY A C 1
ATOM 1568 O O . GLY A 1 185 ? -19.974 2.235 23.146 1.00 84.25 185 GLY A O 1
ATOM 1569 N N . SER A 1 186 ? -20.048 0.087 23.778 1.00 86.81 186 SER A N 1
ATOM 1570 C CA . SER A 1 186 ? -19.231 -0.430 22.680 1.00 86.81 186 SER A CA 1
ATOM 1571 C C . SER A 1 186 ? -19.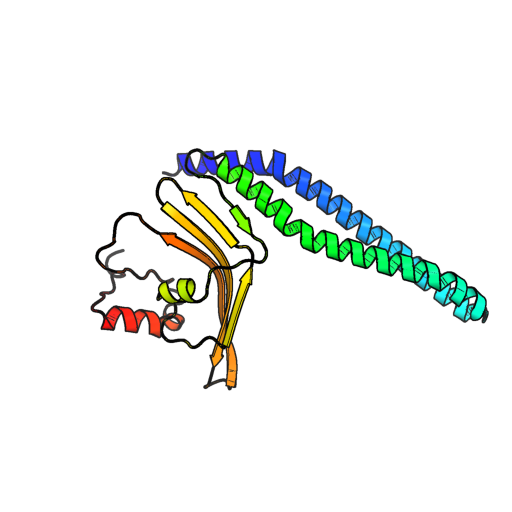770 -1.770 22.208 1.00 86.81 186 SER A C 1
ATOM 1573 O O . SER A 1 186 ? -20.047 -2.645 23.029 1.00 86.81 186 SER A O 1
ATOM 1575 N N . PHE A 1 187 ? -19.845 -1.957 20.898 1.00 88.94 187 PHE A N 1
ATOM 1576 C CA . PHE A 1 187 ? -20.143 -3.244 20.284 1.00 88.94 187 PHE A CA 1
ATOM 1577 C C . PHE A 1 187 ? -18.921 -3.728 19.502 1.00 88.94 187 PHE A C 1
ATOM 1579 O O . PHE A 1 187 ? -18.192 -2.937 18.907 1.00 88.94 187 PHE A O 1
ATOM 1586 N N . LEU A 1 188 ? -18.685 -5.039 19.520 1.00 90.75 188 LEU A N 1
ATOM 1587 C CA . LEU A 1 188 ? -17.604 -5.679 18.780 1.00 90.75 188 LEU A CA 1
ATOM 1588 C C . LEU A 1 188 ? -18.220 -6.715 17.844 1.00 90.75 188 LEU A C 1
ATOM 1590 O O . LEU A 1 188 ? -18.758 -7.722 18.298 1.00 90.75 188 LEU A O 1
ATOM 1594 N N . VAL A 1 189 ? -18.142 -6.458 16.540 1.00 90.94 189 VAL A N 1
ATOM 1595 C CA . VAL A 1 189 ? -18.629 -7.375 15.504 1.00 90.94 189 VAL A CA 1
ATOM 1596 C C . VAL A 1 189 ? -17.443 -8.144 14.945 1.00 90.94 189 VAL A C 1
ATOM 1598 O O . VAL A 1 189 ? -16.462 -7.548 14.504 1.00 90.94 189 VAL A O 1
ATOM 1601 N N . LEU A 1 190 ? -17.528 -9.474 14.969 1.00 91.25 190 LEU A N 1
ATOM 1602 C CA . LEU A 1 190 ? -16.449 -10.359 14.541 1.00 91.25 190 LEU A CA 1
ATOM 1603 C C . LEU A 1 190 ? -16.964 -11.415 13.560 1.00 91.25 190 LEU A C 1
ATOM 1605 O O . LEU A 1 190 ? -18.091 -11.893 13.690 1.00 91.25 190 LEU A O 1
ATOM 1609 N N . PRO A 1 191 ? -16.134 -11.849 12.599 1.00 91.00 191 PRO A N 1
ATOM 1610 C CA . PRO A 1 191 ? -16.492 -12.946 11.713 1.00 91.00 191 PRO A CA 1
ATOM 1611 C C . PRO A 1 191 ? -16.529 -14.279 12.475 1.00 91.00 191 PRO A C 1
ATOM 1613 O O . PRO A 1 191 ? -15.508 -14.721 13.009 1.00 91.00 191 PRO A O 1
ATOM 1616 N N . ARG A 1 192 ? -17.680 -14.969 12.440 1.00 86.81 192 ARG A N 1
ATOM 1617 C CA . ARG A 1 192 ? -17.903 -16.258 13.133 1.00 86.81 192 ARG A CA 1
ATOM 1618 C C . ARG A 1 192 ? -16.802 -17.292 12.857 1.00 86.81 192 ARG A C 1
ATOM 1620 O O . ARG A 1 192 ? -16.249 -17.882 13.779 1.00 86.81 192 ARG A O 1
ATOM 1627 N N . HIS A 1 193 ? -16.400 -17.442 11.595 1.00 89.75 193 HIS A N 1
ATOM 1628 C CA . HIS A 1 193 ? -15.385 -18.418 11.175 1.00 89.75 193 HIS A CA 1
ATOM 1629 C C . HIS A 1 193 ? -13.954 -18.121 11.674 1.00 89.75 193 HIS A C 1
ATOM 1631 O O . HIS A 1 193 ? -13.087 -18.984 11.566 1.00 89.75 193 HIS A O 1
ATOM 1637 N N . ARG A 1 194 ? -13.677 -16.921 12.213 1.00 89.00 194 ARG A N 1
ATOM 1638 C CA . ARG A 1 194 ? -12.371 -16.572 12.812 1.00 89.00 194 ARG A CA 1
ATOM 1639 C C . ARG A 1 194 ? -12.456 -16.232 14.295 1.00 89.00 194 ARG A C 1
ATOM 1641 O O . ARG A 1 194 ? -11.484 -15.719 14.840 1.00 89.00 194 ARG A O 1
ATOM 1648 N N . LEU A 1 195 ? -13.560 -16.545 14.971 1.00 87.38 195 LEU A N 1
ATOM 1649 C CA . LEU A 1 195 ? -13.701 -16.314 16.412 1.00 87.38 195 LEU A CA 1
ATOM 1650 C C . LEU A 1 195 ? -12.515 -16.823 17.255 1.00 87.38 195 LEU A C 1
ATOM 1652 O O . LEU A 1 195 ? -12.065 -16.060 18.111 1.00 87.38 195 LEU A O 1
ATOM 1656 N N . PRO A 1 196 ? -11.922 -18.014 16.996 1.00 89.12 196 PRO A N 1
ATOM 1657 C CA . PRO A 1 196 ? -10.766 -18.479 17.768 1.00 89.12 196 PRO A CA 1
ATOM 1658 C C . PRO A 1 196 ? -9.582 -17.502 17.760 1.00 89.12 196 PRO A C 1
ATOM 1660 O O . PRO A 1 196 ? -8.898 -17.344 18.772 1.00 89.12 196 PRO A O 1
ATOM 1663 N N . PHE A 1 197 ? -9.368 -16.790 16.651 1.00 88.00 197 PHE A N 1
ATOM 1664 C CA . PHE A 1 197 ? -8.315 -15.781 16.528 1.00 88.00 197 PHE A CA 1
ATOM 1665 C C . PHE A 1 197 ? -8.573 -14.553 17.419 1.00 88.00 197 PHE A C 1
ATOM 1667 O O . PHE A 1 197 ? -7.642 -13.994 17.994 1.00 88.00 197 PHE A O 1
ATOM 1674 N N . PHE A 1 198 ? -9.839 -14.179 17.605 1.00 90.31 198 PHE A N 1
ATOM 1675 C CA . PHE A 1 198 ? -10.264 -13.009 18.379 1.00 90.31 198 PHE A CA 1
ATOM 1676 C C . PHE A 1 198 ? -10.599 -13.316 19.845 1.00 90.31 198 PHE A C 1
ATOM 1678 O O . PHE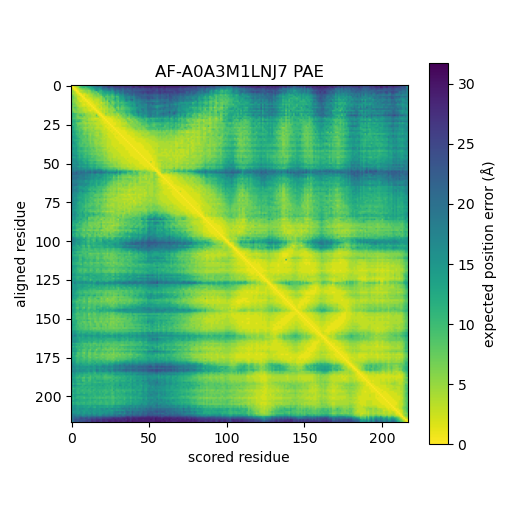 A 1 198 ? -11.168 -12.476 20.541 1.00 90.31 198 PHE A O 1
ATOM 1685 N N . THR A 1 199 ? -10.217 -14.490 20.357 1.00 89.44 199 THR A N 1
ATOM 1686 C CA . THR A 1 199 ? -10.520 -14.912 21.738 1.00 89.44 199 THR A CA 1
ATOM 1687 C C . THR A 1 199 ? -10.117 -13.864 22.785 1.00 89.44 199 THR A C 1
ATOM 1689 O O . THR A 1 199 ? -10.817 -13.678 23.777 1.00 89.44 199 THR A O 1
ATOM 1692 N N . ARG A 1 200 ? -9.000 -13.153 22.576 1.00 88.38 200 ARG A N 1
ATOM 1693 C CA . ARG A 1 200 ? -8.553 -12.080 23.484 1.00 88.38 200 ARG A CA 1
ATOM 1694 C C . ARG A 1 200 ? -9.496 -10.878 23.468 1.00 88.38 200 ARG A C 1
ATOM 1696 O O . ARG A 1 200 ? -9.874 -10.402 24.532 1.00 88.38 200 ARG A O 1
ATOM 1703 N N . SER A 1 201 ? -9.912 -10.443 22.282 1.00 90.62 201 SER A N 1
ATOM 1704 C CA . SER A 1 201 ? -10.849 -9.332 22.093 1.00 90.62 201 SER A CA 1
ATOM 1705 C C . SER A 1 201 ? -12.208 -9.639 22.714 1.00 90.62 201 SER A C 1
ATOM 1707 O O . SER A 1 201 ? -12.748 -8.821 23.452 1.00 90.62 201 SER A O 1
ATOM 1709 N N . VAL A 1 202 ? -12.712 -10.861 22.508 1.00 90.69 202 VAL A N 1
ATOM 1710 C CA . VAL A 1 202 ? -13.956 -11.333 23.134 1.00 90.69 202 VAL A CA 1
ATOM 1711 C C . VAL A 1 202 ? -13.836 -11.304 24.658 1.00 90.69 202 VAL A C 1
ATOM 1713 O O . VAL A 1 202 ? -14.680 -10.709 25.321 1.00 90.69 202 VAL A O 1
ATOM 1716 N N . LYS A 1 203 ? -12.757 -11.870 25.221 1.00 90.12 203 LYS A N 1
ATOM 1717 C CA . LYS A 1 203 ? -12.523 -11.859 26.674 1.00 90.12 203 LYS A CA 1
ATOM 1718 C C . LYS A 1 203 ? -12.515 -10.444 27.248 1.00 90.12 203 LYS A C 1
ATOM 1720 O O . LYS A 1 203 ? -13.127 -10.229 28.286 1.00 90.12 203 LYS A O 1
ATOM 1725 N N . GLN A 1 204 ? -11.864 -9.488 26.587 1.00 88.62 204 GLN A N 1
ATOM 1726 C CA . GLN A 1 204 ? -11.810 -8.106 27.066 1.00 88.62 204 GLN A CA 1
ATOM 1727 C C . GLN A 1 204 ? -13.203 -7.458 27.112 1.00 88.62 204 GLN A C 1
ATOM 1729 O O . GLN A 1 204 ? -13.548 -6.815 28.101 1.00 88.62 204 GLN A O 1
ATOM 1734 N N . VAL A 1 205 ? -14.023 -7.667 26.077 1.00 89.50 205 VAL A N 1
ATOM 1735 C CA . VAL A 1 205 ? -15.403 -7.156 26.037 1.00 89.50 205 VAL A CA 1
ATOM 1736 C C . VAL A 1 205 ? -16.270 -7.819 27.109 1.00 89.50 205 VAL A C 1
ATOM 1738 O O . VAL A 1 205 ? -17.023 -7.130 27.793 1.00 89.50 205 VAL A O 1
ATOM 1741 N N . THR A 1 206 ? -16.138 -9.132 27.314 1.00 90.19 206 THR A N 1
ATOM 1742 C CA . THR A 1 206 ? -16.868 -9.852 28.369 1.00 90.19 206 THR A CA 1
ATOM 1743 C C . THR A 1 206 ? -16.456 -9.397 29.771 1.00 90.19 206 THR A C 1
ATOM 1745 O O . THR A 1 206 ? -17.320 -9.201 30.620 1.00 90.19 206 THR A O 1
ATOM 1748 N N . LEU A 1 207 ? -15.161 -9.163 30.013 1.00 89.50 207 LEU A N 1
ATOM 1749 C CA . LEU A 1 207 ? -14.663 -8.619 31.284 1.00 89.50 207 LEU A CA 1
ATOM 1750 C C . LEU A 1 207 ? -15.199 -7.207 31.566 1.00 89.50 207 LEU A C 1
ATOM 1752 O O . LEU A 1 207 ? -15.428 -6.863 32.720 1.00 89.50 207 LEU A O 1
ATOM 1756 N N . ALA A 1 208 ? -15.450 -6.413 30.523 1.00 88.50 208 ALA A N 1
ATOM 1757 C CA . ALA A 1 208 ? -16.087 -5.101 30.629 1.00 88.50 208 ALA A CA 1
ATOM 1758 C C . ALA A 1 208 ? -17.624 -5.164 30.799 1.00 88.50 208 ALA A C 1
ATOM 1760 O O . ALA A 1 208 ? -18.285 -4.128 30.751 1.00 88.50 208 ALA A O 1
ATOM 1761 N N . GLY A 1 209 ? -18.209 -6.356 30.979 1.00 89.56 209 GLY A N 1
ATOM 1762 C CA . GLY A 1 209 ? -19.653 -6.557 31.154 1.00 89.56 209 GLY A CA 1
ATOM 1763 C C . GLY A 1 209 ? -20.441 -6.748 29.852 1.00 89.56 209 GLY A C 1
ATOM 1764 O O . GLY A 1 209 ? -21.672 -6.769 29.874 1.00 89.56 209 GLY A O 1
ATOM 1765 N N . GLY A 1 210 ? -19.759 -6.894 28.713 1.00 88.81 210 GLY A N 1
ATOM 1766 C CA . GLY A 1 210 ? -20.390 -7.148 27.421 1.00 88.81 210 GLY A CA 1
ATOM 1767 C C . GLY A 1 210 ? -21.042 -8.531 27.339 1.00 88.81 210 GLY A C 1
ATOM 1768 O O . GLY A 1 210 ? -20.518 -9.522 27.851 1.00 88.81 210 GLY A O 1
ATOM 1769 N N . LYS A 1 211 ? -22.185 -8.606 26.651 1.00 89.06 211 LYS A N 1
ATOM 1770 C CA . LYS A 1 211 ? -22.947 -9.843 26.426 1.00 89.06 211 LYS A CA 1
ATOM 1771 C C . LYS A 1 211 ? -22.925 -10.215 24.945 1.00 89.06 211 LYS A C 1
ATOM 1773 O O . LYS A 1 211 ? -23.037 -9.342 24.087 1.00 89.06 211 LYS A O 1
ATOM 1778 N N . CYS A 1 212 ? -22.798 -11.506 24.647 1.00 85.00 212 CYS A N 1
ATOM 1779 C CA . CYS A 1 212 ? -22.873 -12.001 23.275 1.00 85.00 212 CYS A CA 1
ATOM 1780 C C . CYS A 1 212 ? -24.329 -11.967 22.783 1.00 85.00 212 CYS A C 1
ATOM 1782 O O . CYS A 1 212 ? -25.212 -12.475 23.470 1.00 85.00 212 CYS A O 1
ATOM 1784 N N . MET A 1 213 ? -24.566 -11.383 21.605 1.00 84.19 213 MET A N 1
ATOM 1785 C CA . MET A 1 213 ? -25.901 -11.246 20.999 1.00 84.19 213 MET A CA 1
ATOM 1786 C C . MET A 1 213 ? -26.140 -12.221 19.835 1.00 84.19 213 MET A C 1
ATOM 1788 O O . MET A 1 213 ? -27.179 -12.157 19.189 1.00 84.19 213 MET A O 1
ATOM 1792 N N . ASP A 1 214 ? -25.215 -13.154 19.580 1.00 73.75 214 ASP A N 1
ATOM 1793 C CA . ASP A 1 214 ? -25.309 -14.112 18.462 1.00 73.75 214 ASP A CA 1
ATOM 1794 C C . ASP A 1 214 ? -26.521 -15.065 18.547 1.00 73.75 214 ASP A C 1
ATOM 1796 O O . ASP A 1 214 ? -26.829 -15.728 17.562 1.00 73.75 214 ASP A O 1
ATOM 1800 N N . ALA A 1 215 ? -27.211 -15.128 19.693 1.00 58.12 215 ALA A N 1
ATOM 1801 C CA . ALA A 1 215 ? -28.407 -15.947 19.906 1.00 58.12 215 ALA A CA 1
ATOM 1802 C C . ALA A 1 215 ? -29.722 -15.308 19.398 1.00 58.12 215 ALA A C 1
ATOM 1804 O O . ALA A 1 215 ? -30.771 -15.931 19.523 1.00 58.12 215 ALA A O 1
ATOM 1805 N N . PHE A 1 216 ? -29.682 -14.084 18.853 1.00 47.88 216 PHE A N 1
ATOM 1806 C CA . PHE A 1 216 ? -30.871 -13.320 18.433 1.00 47.88 216 PHE A CA 1
ATOM 1807 C C . PHE A 1 216 ? -30.995 -13.110 16.909 1.00 47.88 216 PHE A C 1
ATOM 1809 O O . PHE A 1 216 ? -31.800 -12.281 16.485 1.00 47.88 216 PHE A O 1
ATOM 1816 N N . VAL A 1 217 ? -30.214 -13.829 16.091 1.00 44.03 217 VAL A N 1
ATOM 1817 C CA . VAL A 1 217 ? -30.243 -13.751 14.614 1.00 44.03 217 VAL A CA 1
ATOM 1818 C C . VAL A 1 217 ? -30.431 -15.125 13.997 1.00 44.03 217 VAL A C 1
ATOM 1820 O O . VAL A 1 217 ? -29.631 -16.023 14.348 1.00 44.03 217 VAL A O 1
#

Secondary structure (DSSP, 8-state):
-HHHHHHHHHHHHHHIIIIIHHHHHHHHHHHHHHHHHHHHHHHHHHHHHHHHHHHT-HHHHHHHHHHHHHHHHHHHHHHHHHHHHHHHHHHHHHHHHHHTSTTB---EEETT----HHHHHHT-SSTT--EEEEEEEEEEEEEETTEEEEEEEEEEEEEETTTTEEEEEEEEEEEEEE-SSPPSS------GGGGGGGHHHHHHHHHTT----GGG-

Sequence (217 aa):
MSLVSEQRMREFRLFFNHTIHPELVRMDQRRRRLLRLIFVSAVLMAALLGAALYLDIFAFTLFLLAPLGFYISYLLWQVRIFRLSFKPRIVNLLLDFIDDAHNYGTLSYEPKKSIPLELFKRSRIFPDIKLAVYQGEDFIEGRIGDIHFQASELWAEYYSRVRNRLERLFRGFFLHAELQEPLRGSFLVLPRHRLPFFTRSVKQVTLAGGKCMDAFV

Solvent-accessible surface area (backbone atoms only — not comparable to full-atom values): 12481 Å² total; per-residue (Å²): 121,68,65,64,53,54,51,51,54,49,52,49,50,52,46,40,60,67,58,50,44,55,53,51,49,54,49,48,52,51,50,52,50,52,51,49,52,51,49,52,52,50,52,51,50,52,51,50,52,53,50,26,70,73,70,69,45,58,71,64,42,52,62,61,44,50,65,52,52,53,51,51,52,53,51,54,50,52,53,52,54,50,61,68,52,47,60,58,54,54,51,49,60,53,41,58,56,47,37,73,35,97,55,36,41,76,63,47,79,37,62,81,39,42,74,53,70,68,61,62,56,70,65,49,70,71,58,96,65,72,67,75,42,81,49,47,28,49,20,35,39,34,30,50,72,83,31,42,36,41,32,16,39,37,42,32,26,27,68,35,80,90,75,74,39,82,40,81,75,46,75,48,79,46,79,50,73,49,68,84,67,87,71,91,74,85,85,86,89,73,62,76,95,49,44,82,80,41,49,65,33,52,49,53,43,42,75,73,70,51,77,89,65,76,88,77,115